Protein AF-A0A2H6AXR9-F1 (afdb_monomer)

Secondary structure (DSSP, 8-state):
---SSTT----HHHHHHHHHHHHHHHHHHHHHHHHHHS-SSHHHHHHHHHHHHHHHHHHHHHHHHHHHHHHSPPPPPS---HHHHHHHHHHHHHHHHHHHHHHHHHHHHHHHTT--EEETTEEEE--SSPP-----TTGGGSS-SSSHHHHHHHHT-PPPHHHHHHHHHHHHHHHHHIIIIIHHHHHHHHHHHHHHHHHHHHTS--SHHHHHTTPPPTTTTTT-PPPP-

Foldseek 3Di:
DDDPQQFDFDDPVLLVLVVLLVVLVVVLLVLVVVLVPDDDDPVSVVSVLVSLQSLVVLQVSLVVSVVCCVVPPHHDDPDPDVVLVVLLCVLVVLLSCLSNVLSVLVVQLCVLVQHFRDHVNRTPGHRPDDPPPPPPPVVVPDDDDDPVPVVVVVVVPDPPPVVVVVSVVSNCVSVCCNVVPSSVSNVVSVCSNVVSVVCCCPPVVACPVVSSVVHRGPVVVVVPDPPDD

Solvent-accessible surface area (backbone atoms only — not comparable to full-atom values): 13207 Å² total; per-residue (Å²): 144,81,88,78,78,88,80,56,62,58,52,72,66,62,37,48,46,49,52,52,39,52,51,37,49,54,51,29,50,50,40,48,53,56,38,66,78,46,68,98,46,75,65,34,54,52,38,50,48,50,27,48,28,38,31,51,50,30,26,54,48,43,51,52,50,58,57,42,41,78,79,54,65,80,65,83,76,88,70,87,51,67,68,59,54,50,51,52,49,50,40,56,49,48,50,55,48,47,43,43,50,41,38,51,38,48,53,50,25,36,54,59,70,25,43,55,45,43,52,84,84,44,76,78,40,85,36,78,52,74,80,79,70,76,68,59,80,75,64,78,77,74,76,80,93,84,59,60,73,67,49,50,66,60,66,67,64,61,72,67,75,67,60,58,52,53,46,49,54,50,29,51,49,31,46,47,49,36,59,70,45,40,54,59,53,49,50,53,37,48,51,53,48,53,48,48,46,50,42,36,45,72,72,69,61,48,56,70,55,40,27,63,71,66,41,77,57,78,72,66,70,68,73,71,61,79,83,80,130

Mean predicted aligned error: 11.96 Å

Structure (mmCIF, N/CA/C/O backbone):
data_AF-A0A2H6AXR9-F1
#
_entry.id   AF-A0A2H6AXR9-F1
#
loop_
_atom_site.group_PDB
_atom_site.id
_atom_site.type_symbol
_atom_site.label_atom_id
_atom_site.label_alt_id
_atom_site.label_comp_id
_atom_site.label_asym_id
_atom_site.label_entity_id
_atom_site.label_seq_id
_atom_site.pdbx_PDB_ins_code
_atom_site.Cartn_x
_atom_site.Cartn_y
_atom_site.Cartn_z
_atom_site.occupancy
_atom_site.B_iso_or_equiv
_atom_site.auth_seq_id
_atom_site.auth_comp_id
_atom_site.auth_asym_id
_atom_site.auth_atom_id
_atom_site.pdbx_PDB_model_num
ATOM 1 N N . MET A 1 1 ? 10.378 -12.290 -36.198 1.00 37.50 1 MET A N 1
ATOM 2 C CA . MET A 1 1 ? 9.266 -11.836 -35.326 1.00 37.50 1 MET A CA 1
ATOM 3 C C . MET A 1 1 ? 9.697 -11.859 -33.856 1.00 37.50 1 MET A C 1
ATOM 5 O O . MET A 1 1 ? 9.034 -12.445 -33.014 1.00 37.50 1 MET A O 1
ATOM 9 N N . SER A 1 2 ? 10.812 -11.204 -33.549 1.00 44.06 2 SER A N 1
ATOM 10 C CA . SER A 1 2 ? 11.300 -10.890 -32.200 1.00 44.06 2 SER A CA 1
ATOM 11 C C . SER A 1 2 ? 11.580 -9.383 -32.216 1.00 44.06 2 SER A C 1
ATOM 13 O O . SER A 1 2 ? 11.766 -8.853 -33.304 1.00 44.06 2 SER A O 1
ATOM 15 N N . ASP A 1 3 ? 11.598 -8.708 -31.067 1.00 39.47 3 ASP A N 1
ATOM 16 C CA . ASP A 1 3 ? 12.097 -7.319 -30.897 1.00 39.47 3 ASP A CA 1
ATOM 17 C C . ASP A 1 3 ? 11.049 -6.195 -30.738 1.00 39.47 3 ASP A C 1
ATOM 19 O O . ASP A 1 3 ? 11.327 -5.030 -30.997 1.00 39.47 3 ASP A O 1
ATOM 23 N N . ALA A 1 4 ? 9.864 -6.497 -30.193 1.00 41.38 4 ALA A N 1
ATOM 24 C CA . ALA A 1 4 ? 8.909 -5.469 -29.725 1.00 41.38 4 ALA A CA 1
ATOM 25 C C . ALA A 1 4 ? 8.749 -5.391 -28.187 1.00 41.38 4 ALA A C 1
ATOM 27 O O . ALA A 1 4 ? 7.950 -4.608 -27.675 1.00 41.38 4 ALA A O 1
ATOM 28 N N . HIS A 1 5 ? 9.488 -6.202 -27.422 1.00 41.12 5 HIS A N 1
ATOM 29 C CA . HIS A 1 5 ? 9.292 -6.334 -25.968 1.00 41.12 5 HIS A CA 1
ATOM 30 C C . HIS A 1 5 ? 10.160 -5.383 -25.122 1.00 41.12 5 HIS A C 1
ATOM 32 O O . HIS A 1 5 ? 9.848 -5.160 -23.957 1.00 41.12 5 HIS A O 1
ATOM 38 N N . GLY A 1 6 ? 11.221 -4.794 -25.687 1.00 39.09 6 GLY A N 1
ATOM 39 C CA . GLY A 1 6 ? 12.193 -3.981 -24.939 1.00 39.09 6 GLY A CA 1
ATOM 40 C C . GLY A 1 6 ? 11.798 -2.519 -24.686 1.00 39.09 6 GLY A C 1
ATOM 41 O O . GLY A 1 6 ? 12.447 -1.848 -23.889 1.00 39.09 6 GLY A O 1
ATOM 42 N N . ALA A 1 7 ? 10.746 -2.019 -25.344 1.00 50.38 7 ALA A N 1
ATOM 43 C CA . ALA A 1 7 ? 10.391 -0.593 -25.367 1.00 50.38 7 ALA A CA 1
ATOM 44 C C . ALA A 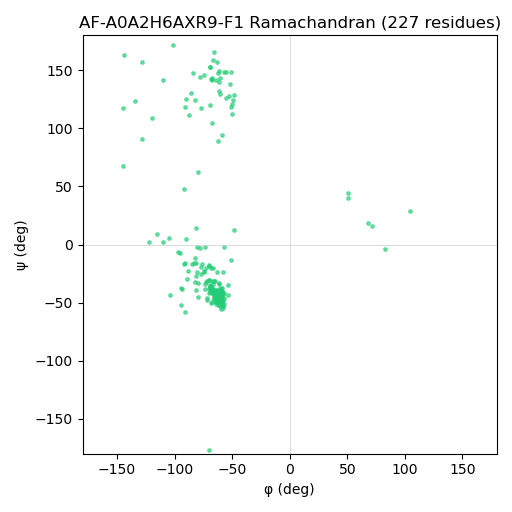1 7 ? 9.041 -0.256 -24.705 1.00 50.38 7 ALA A C 1
ATOM 46 O O . ALA A 1 7 ? 8.552 0.864 -24.846 1.00 50.38 7 ALA A O 1
ATOM 47 N N . ARG A 1 8 ? 8.401 -1.205 -24.009 1.00 63.47 8 ARG A N 1
ATOM 48 C CA . ARG A 1 8 ? 7.059 -0.990 -23.445 1.00 63.47 8 ARG A CA 1
ATOM 49 C C . ARG A 1 8 ? 7.139 -0.429 -22.022 1.00 63.47 8 ARG A C 1
ATOM 51 O O . ARG A 1 8 ? 7.821 -0.985 -21.164 1.00 63.47 8 ARG A O 1
ATOM 58 N N . GLY A 1 9 ? 6.479 0.712 -21.803 1.00 72.12 9 GLY A N 1
ATOM 59 C CA . GLY A 1 9 ? 6.160 1.217 -20.465 1.00 72.12 9 GLY A CA 1
ATOM 60 C C . GLY A 1 9 ? 5.095 0.347 -19.791 1.00 72.12 9 GLY A C 1
ATOM 61 O O . GLY A 1 9 ? 4.672 -0.658 -20.357 1.00 72.12 9 GLY A O 1
ATOM 62 N N . TYR A 1 10 ? 4.663 0.727 -18.592 1.00 84.50 10 TYR A N 1
ATOM 63 C CA . TYR A 1 10 ? 3.579 0.018 -17.910 1.00 84.50 10 TYR A CA 1
ATOM 64 C C . TYR A 1 10 ? 2.250 0.201 -18.652 1.00 84.50 10 TYR A C 1
ATOM 66 O O . TYR A 1 10 ? 1.948 1.290 -19.142 1.00 84.50 10 TYR A O 1
ATOM 74 N N . GLY A 1 11 ? 1.446 -0.855 -18.706 1.00 89.19 11 GLY A N 1
ATOM 75 C CA . GLY A 1 11 ? 0.075 -0.820 -19.183 1.00 89.19 11 GLY A CA 1
ATOM 76 C C . GLY A 1 11 ? -0.840 -0.004 -18.261 1.00 89.19 11 GLY A C 1
ATOM 77 O O . GLY A 1 11 ? -0.544 0.186 -17.075 1.00 89.19 11 GLY A O 1
ATOM 78 N N . PRO A 1 12 ? -1.989 0.471 -18.775 1.00 90.31 12 PRO A N 1
ATOM 79 C CA . PRO A 1 12 ? -2.895 1.347 -18.031 1.00 90.31 12 PRO A CA 1
ATOM 80 C C . PRO A 1 12 ? -3.457 0.688 -16.764 1.00 90.31 12 PRO A C 1
ATOM 82 O O . PRO A 1 12 ? -3.632 1.365 -15.756 1.00 90.31 12 PRO A O 1
ATOM 85 N N . VAL A 1 13 ? -3.682 -0.632 -16.781 1.00 92.81 13 VAL A N 1
ATOM 86 C CA . VAL A 1 13 ? -4.160 -1.389 -15.610 1.00 92.81 13 VAL A CA 1
ATOM 87 C C . VAL A 1 13 ? -3.112 -1.394 -14.497 1.00 92.81 13 VAL A C 1
ATOM 89 O O . VAL A 1 13 ? -3.436 -1.099 -13.349 1.00 92.81 13 VAL A O 1
ATOM 92 N N . ALA A 1 14 ? -1.846 -1.665 -14.826 1.00 92.88 14 ALA A N 1
ATOM 93 C CA . ALA A 1 14 ? -0.757 -1.658 -13.853 1.00 92.88 14 ALA A CA 1
ATOM 94 C C . ALA A 1 14 ? -0.556 -0.266 -13.227 1.00 92.88 14 ALA A C 1
ATOM 96 O O . ALA A 1 14 ? -0.345 -0.153 -12.016 1.00 92.88 14 ALA A O 1
ATOM 97 N N . ILE A 1 15 ? -0.671 0.788 -14.042 1.00 93.56 15 ILE A N 1
ATOM 98 C CA . ILE A 1 15 ? -0.613 2.186 -13.598 1.00 93.56 15 ILE A CA 1
ATOM 99 C C . ILE A 1 15 ? -1.781 2.504 -12.660 1.00 93.56 15 ILE A C 1
ATOM 101 O O . ILE A 1 15 ? -1.557 3.019 -11.566 1.00 93.56 15 ILE A O 1
ATOM 105 N N . ALA A 1 16 ? -3.012 2.162 -13.052 1.00 95.88 16 ALA A N 1
ATOM 106 C CA . ALA A 1 16 ? -4.199 2.392 -12.235 1.00 95.88 16 ALA A CA 1
ATOM 107 C C . ALA A 1 16 ? -4.090 1.677 -10.881 1.00 95.88 16 ALA A C 1
ATOM 109 O O . ALA A 1 16 ? -4.222 2.319 -9.844 1.00 95.88 16 ALA A O 1
ATOM 110 N N . LEU A 1 17 ? -3.740 0.385 -10.876 1.00 96.00 17 LEU A N 1
ATOM 111 C CA . LEU A 1 17 ? -3.530 -0.383 -9.645 1.00 96.00 17 LEU A CA 1
ATOM 112 C C . LEU A 1 17 ? -2.461 0.248 -8.744 1.00 96.00 17 LEU A C 1
ATOM 114 O O . LEU A 1 17 ? -2.644 0.309 -7.530 1.00 96.00 17 LEU A O 1
ATOM 118 N N . HIS A 1 18 ? -1.349 0.730 -9.311 1.00 96.06 18 HIS A N 1
ATOM 119 C CA . HIS A 1 18 ? -0.309 1.407 -8.537 1.00 96.06 18 HIS A CA 1
ATOM 120 C C . HIS A 1 18 ? -0.829 2.682 -7.865 1.00 96.06 18 HIS A C 1
ATOM 122 O O . HIS A 1 18 ? -0.677 2.819 -6.651 1.00 96.06 18 HIS A O 1
ATOM 128 N N . TRP A 1 19 ? -1.459 3.584 -8.622 1.00 97.38 19 TRP A N 1
ATOM 129 C CA . TRP A 1 19 ? -1.945 4.856 -8.083 1.00 97.38 19 TRP A CA 1
ATOM 130 C C . TRP A 1 19 ? -3.117 4.680 -7.118 1.00 97.38 19 TRP A C 1
ATOM 132 O O . TRP A 1 19 ? -3.166 5.380 -6.110 1.00 97.38 19 TRP A O 1
ATOM 142 N N . SER A 1 20 ? -4.015 3.720 -7.361 1.00 98.31 20 SER A N 1
ATOM 143 C CA . SER A 1 20 ? -5.091 3.384 -6.424 1.00 98.31 20 SER A CA 1
ATOM 144 C C . SER A 1 20 ? -4.535 2.887 -5.092 1.00 98.31 20 SER A C 1
ATOM 146 O O . SER A 1 20 ? -4.915 3.403 -4.044 1.00 98.31 20 SER A O 1
ATOM 148 N N . VAL A 1 21 ? -3.594 1.935 -5.115 1.00 98.12 21 VAL A N 1
ATOM 149 C CA . VAL A 1 21 ? -2.954 1.434 -3.888 1.00 98.12 21 VAL A CA 1
ATOM 150 C C . VAL A 1 21 ? -2.176 2.548 -3.187 1.00 98.12 21 VAL A C 1
ATOM 152 O O . VAL A 1 21 ? -2.292 2.690 -1.975 1.00 98.12 21 VAL A O 1
ATOM 155 N N . ALA A 1 22 ? -1.431 3.375 -3.925 1.00 97.69 22 ALA A N 1
ATOM 156 C CA . ALA A 1 22 ? -0.692 4.496 -3.349 1.00 97.69 22 ALA A CA 1
ATOM 157 C C . ALA A 1 22 ? -1.624 5.500 -2.648 1.00 97.69 22 ALA A C 1
ATOM 159 O O . ALA A 1 22 ? -1.375 5.864 -1.501 1.00 97.69 22 ALA A O 1
ATOM 160 N N . ALA A 1 23 ? -2.723 5.900 -3.295 1.00 98.31 23 ALA A N 1
ATOM 161 C CA . ALA A 1 23 ? -3.704 6.813 -2.713 1.00 98.31 23 ALA A CA 1
ATOM 162 C C . ALA A 1 23 ? -4.366 6.224 -1.458 1.00 98.31 23 ALA A C 1
ATOM 164 O O . ALA A 1 23 ? -4.481 6.910 -0.444 1.00 98.31 23 ALA A O 1
ATOM 165 N N . LEU A 1 24 ? -4.744 4.942 -1.500 1.00 98.25 24 LEU A N 1
ATOM 166 C CA . LEU A 1 24 ? -5.335 4.251 -0.354 1.00 98.25 24 LEU A CA 1
ATOM 167 C C . LEU A 1 24 ? -4.355 4.118 0.813 1.00 98.25 24 LEU A C 1
ATOM 169 O O . LEU A 1 24 ? -4.758 4.321 1.952 1.00 98.25 24 LEU A O 1
ATOM 173 N N . ILE A 1 25 ? -3.077 3.829 0.553 1.00 97.38 25 ILE A N 1
ATOM 174 C CA . ILE A 1 25 ? -2.042 3.779 1.595 1.00 97.38 25 ILE A CA 1
ATOM 175 C C . ILE A 1 25 ? -1.912 5.141 2.283 1.00 97.38 25 ILE A C 1
ATOM 177 O O . ILE A 1 25 ? -1.897 5.197 3.511 1.00 97.38 25 ILE A O 1
ATOM 181 N N . LEU A 1 26 ? -1.849 6.235 1.516 1.00 97.56 26 LEU A N 1
ATOM 182 C CA . LEU A 1 26 ? -1.735 7.584 2.077 1.00 97.56 26 LEU A CA 1
ATOM 183 C C . LEU A 1 26 ? -2.978 7.974 2.886 1.00 97.56 26 LEU A C 1
ATOM 185 O O . LEU A 1 26 ? -2.843 8.483 3.997 1.00 97.56 26 LEU A O 1
ATOM 189 N N . ALA A 1 27 ? -4.176 7.690 2.368 1.00 97.38 27 ALA A N 1
ATOM 190 C CA . ALA A 1 27 ? -5.426 7.930 3.085 1.00 97.38 27 ALA A CA 1
ATOM 191 C C . ALA A 1 27 ? -5.497 7.106 4.379 1.00 97.38 27 ALA A C 1
ATOM 193 O O . ALA A 1 27 ? -5.807 7.645 5.439 1.00 97.38 27 ALA A O 1
ATOM 194 N N . ASN A 1 28 ? -5.151 5.817 4.316 1.00 96.75 28 ASN A N 1
ATOM 195 C CA . ASN A 1 28 ? -5.193 4.932 5.473 1.00 96.75 28 ASN A CA 1
ATOM 196 C C . ASN A 1 28 ? -4.188 5.346 6.556 1.00 96.75 28 ASN A C 1
ATOM 198 O O . ASN A 1 28 ? -4.521 5.339 7.741 1.00 96.75 28 ASN A O 1
ATOM 202 N N . LEU A 1 29 ? -2.978 5.748 6.148 1.00 94.44 29 LEU A N 1
ATOM 203 C CA . LEU A 1 29 ? -1.952 6.270 7.048 1.00 94.44 29 LEU A CA 1
ATOM 204 C C . LEU A 1 29 ? -2.416 7.563 7.729 1.00 94.44 29 LEU A C 1
ATOM 206 O O . LEU A 1 29 ? -2.237 7.699 8.934 1.00 94.44 29 LEU A O 1
ATOM 210 N N . ALA A 1 30 ? -3.046 8.480 6.988 1.00 94.88 30 ALA A N 1
ATOM 211 C CA . ALA A 1 30 ? -3.583 9.719 7.547 1.00 94.88 30 ALA A CA 1
ATOM 212 C C . ALA A 1 30 ? -4.691 9.449 8.575 1.00 94.88 30 ALA A C 1
ATOM 214 O O . ALA A 1 30 ? -4.625 9.961 9.689 1.00 94.88 30 ALA A O 1
ATOM 215 N N . VAL A 1 31 ? -5.671 8.603 8.237 1.00 94.44 31 VAL A N 1
ATOM 216 C CA . VAL A 1 31 ? -6.762 8.231 9.156 1.00 94.44 31 VAL A CA 1
ATOM 217 C C . VAL A 1 31 ? -6.217 7.537 10.407 1.00 94.44 31 VAL A C 1
ATOM 219 O O . VAL A 1 31 ? -6.630 7.876 11.513 1.00 94.44 31 VAL A O 1
ATOM 222 N N . GLY A 1 32 ? -5.266 6.611 10.247 1.00 90.69 32 GLY A N 1
ATOM 223 C CA . GLY A 1 32 ? -4.636 5.916 11.373 1.00 90.69 32 GLY A CA 1
ATOM 224 C C . GLY A 1 32 ? -3.879 6.871 12.294 1.00 90.69 32 GLY A C 1
ATOM 225 O O . GLY A 1 32 ? -4.013 6.786 13.509 1.00 90.69 32 GLY A O 1
ATOM 226 N N . TRP A 1 33 ? -3.150 7.832 11.720 1.00 91.69 33 TRP A N 1
ATOM 227 C CA . TRP A 1 33 ? -2.427 8.846 12.488 1.00 91.69 33 TRP A CA 1
ATOM 228 C C . TRP A 1 33 ? -3.372 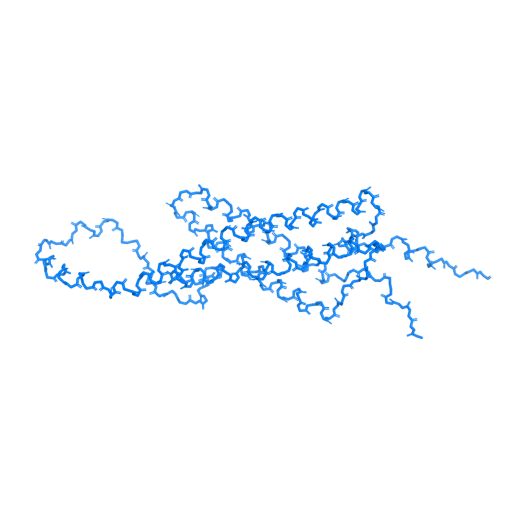9.768 13.261 1.00 91.69 33 TRP A C 1
ATOM 230 O O . TRP A 1 33 ? -3.160 10.010 14.444 1.00 91.69 33 TRP A O 1
ATOM 240 N N . ILE A 1 34 ? -4.425 10.267 12.608 1.00 92.62 34 ILE A N 1
ATOM 241 C CA . ILE A 1 34 ? -5.419 11.133 13.254 1.00 92.62 34 ILE A CA 1
ATOM 242 C C . ILE A 1 34 ? -6.093 10.382 14.409 1.00 92.62 34 ILE A C 1
ATOM 244 O O . ILE A 1 34 ? -6.214 10.923 15.502 1.00 92.62 34 ILE A O 1
ATOM 248 N N . GLY A 1 35 ? -6.488 9.124 14.193 1.00 89.69 35 GLY A N 1
ATOM 249 C CA . GLY A 1 35 ? -7.128 8.310 15.227 1.00 89.69 35 GLY A CA 1
ATOM 250 C C . GLY A 1 35 ? -6.223 7.997 16.424 1.00 89.69 35 GLY A C 1
ATOM 251 O O . GLY A 1 35 ? -6.722 7.869 17.544 1.00 89.69 35 GLY A O 1
ATOM 252 N N . GLU A 1 36 ? -4.910 7.878 16.216 1.00 86.38 36 GLU A N 1
ATOM 253 C CA . GLU A 1 36 ? -3.927 7.630 17.280 1.00 86.38 36 GLU A CA 1
ATOM 254 C C . GLU A 1 36 ? -3.885 8.784 18.294 1.00 86.38 36 GLU A C 1
ATOM 256 O O . GLU A 1 36 ? -3.976 8.527 19.493 1.00 86.38 36 GLU A O 1
ATOM 261 N N . GLU A 1 37 ? -3.870 10.031 17.811 1.00 88.19 37 GLU A N 1
ATOM 262 C CA . GLU A 1 37 ? -3.804 11.256 18.631 1.00 88.19 37 GLU A CA 1
ATOM 263 C C . GLU A 1 37 ? -5.119 11.568 19.368 1.00 88.19 37 GLU A C 1
ATOM 265 O O . GLU A 1 37 ? -5.143 12.305 20.349 1.00 88.19 37 GLU A O 1
ATOM 270 N N . MET A 1 38 ? -6.244 11.014 18.908 1.00 86.38 38 MET A N 1
ATOM 271 C CA . MET A 1 38 ? -7.547 11.286 19.511 1.00 86.38 38 MET A CA 1
ATOM 272 C C . MET A 1 38 ? -7.738 10.576 20.854 1.00 86.38 38 MET A C 1
ATOM 274 O O . MET A 1 38 ? -7.359 9.416 21.048 1.00 86.38 38 MET A O 1
ATOM 278 N N . GLU A 1 39 ? -8.449 11.231 21.764 1.00 88.94 39 GLU A N 1
ATOM 279 C CA . GLU A 1 39 ? -8.973 10.592 22.969 1.00 88.94 39 GLU A CA 1
ATOM 280 C C . GLU A 1 39 ? -10.038 9.534 22.619 1.00 88.94 39 GLU A C 1
ATOM 282 O O . GLU A 1 39 ? -10.533 9.444 21.492 1.00 88.94 39 GLU A O 1
ATOM 287 N N . ARG A 1 40 ? -10.390 8.675 23.582 1.00 86.00 40 ARG A N 1
ATOM 288 C CA . ARG A 1 40 ? -11.429 7.655 23.374 1.00 86.00 40 ARG A CA 1
ATOM 289 C C . ARG A 1 40 ? -12.797 8.328 23.206 1.00 86.00 40 ARG A C 1
ATOM 291 O O . ARG A 1 40 ? -13.399 8.740 24.189 1.00 86.00 40 ARG A O 1
ATOM 298 N N . SER A 1 41 ? -13.295 8.387 21.970 1.00 84.38 41 SER A N 1
ATOM 299 C CA . SER A 1 41 ? -14.584 8.995 21.620 1.00 84.38 41 SER A CA 1
ATOM 300 C C . SER A 1 41 ? -15.305 8.233 20.487 1.00 84.38 41 SER A C 1
ATOM 302 O O . SER A 1 41 ? -14.661 7.457 19.769 1.00 84.38 41 SER A O 1
ATOM 304 N N . PRO A 1 42 ? -16.624 8.437 20.283 1.00 87.50 42 PRO A N 1
ATOM 305 C CA . PRO A 1 42 ? -17.372 7.874 19.146 1.00 87.50 42 PRO A CA 1
ATOM 306 C C . PRO A 1 42 ? -16.759 8.201 17.774 1.00 87.50 42 PRO A C 1
ATOM 308 O O . PRO A 1 42 ? -16.762 7.372 16.858 1.00 87.50 42 PRO A O 1
ATOM 311 N N . GLU A 1 43 ? -16.182 9.392 17.633 1.00 86.38 43 GLU A N 1
ATOM 312 C CA . GLU A 1 43 ? -15.514 9.849 16.415 1.00 86.38 43 GLU A CA 1
ATOM 313 C C . GLU A 1 43 ? -14.233 9.048 16.157 1.00 86.38 43 GLU A C 1
ATOM 315 O O . GLU A 1 43 ? -14.003 8.619 15.024 1.00 86.38 43 GLU A O 1
ATOM 320 N N . LYS A 1 44 ? -13.439 8.762 17.205 1.00 88.31 44 LYS A N 1
ATOM 321 C CA . LYS A 1 44 ? -12.267 7.877 17.104 1.00 88.31 44 LYS A CA 1
ATOM 322 C C . LYS A 1 44 ? -12.675 6.490 16.609 1.00 88.31 44 LYS A C 1
ATOM 324 O O . LYS A 1 44 ? -12.072 5.988 15.664 1.00 88.31 44 LYS A O 1
ATOM 329 N N . PHE A 1 45 ? -13.724 5.885 17.173 1.00 85.81 45 PHE A N 1
ATOM 330 C CA . PHE A 1 45 ? -14.215 4.578 16.707 1.00 85.81 45 PHE A CA 1
ATOM 331 C C . PHE A 1 45 ? -14.639 4.606 15.234 1.00 85.81 45 PHE A C 1
ATOM 333 O O . PHE A 1 45 ? -14.273 3.715 14.467 1.00 85.81 45 PHE A O 1
ATOM 340 N N . THR A 1 46 ? -15.335 5.665 14.816 1.00 87.81 46 THR A N 1
ATOM 341 C CA . THR A 1 46 ? -15.741 5.852 13.416 1.00 87.81 46 THR A CA 1
ATOM 342 C C . THR A 1 46 ? -14.528 5.940 12.488 1.00 87.81 46 THR A C 1
ATOM 344 O O . THR A 1 46 ? -14.493 5.271 11.456 1.00 87.81 46 THR A O 1
ATOM 347 N N . LEU A 1 47 ? -13.498 6.709 12.856 1.00 89.69 47 LEU A N 1
ATOM 348 C CA . LEU A 1 47 ? -12.254 6.787 12.085 1.00 89.69 47 LEU A CA 1
ATOM 349 C C . LEU A 1 47 ? -11.541 5.436 11.997 1.00 89.69 47 LEU A C 1
ATOM 351 O O . LEU A 1 47 ? -11.078 5.072 10.919 1.00 89.69 47 LEU A O 1
ATOM 355 N N . PHE A 1 48 ? -11.499 4.653 13.077 1.00 88.12 48 PHE A N 1
ATOM 356 C CA . PHE A 1 48 ? -10.918 3.309 13.035 1.00 88.12 48 PHE A CA 1
ATOM 357 C C . PHE A 1 48 ? -11.730 2.330 12.172 1.00 88.12 48 PHE A C 1
ATOM 359 O O . PHE A 1 48 ? -11.135 1.484 11.506 1.00 88.12 48 PHE A O 1
ATOM 366 N N . HIS A 1 49 ? -13.058 2.470 12.082 1.00 89.81 49 HIS A N 1
ATOM 367 C CA . HIS A 1 49 ? -13.863 1.704 11.117 1.00 89.81 49 HIS A CA 1
ATOM 368 C C . HIS A 1 49 ? -13.491 2.046 9.664 1.00 89.81 49 HIS A C 1
ATOM 370 O O . HIS A 1 49 ? -13.382 1.152 8.814 1.00 89.81 49 HIS A O 1
ATOM 376 N N . TRP A 1 50 ? -13.244 3.329 9.377 1.00 92.06 50 TRP A N 1
ATOM 377 C CA . TRP A 1 50 ? -12.720 3.760 8.079 1.00 92.06 50 TRP A CA 1
ATOM 378 C C . TRP A 1 50 ? -11.307 3.228 7.831 1.00 92.06 50 TRP A C 1
ATOM 380 O O . TRP A 1 50 ? -11.056 2.689 6.756 1.00 92.06 50 TRP A O 1
ATOM 390 N N . HIS A 1 51 ? -10.411 3.299 8.820 1.00 94.12 51 HIS A N 1
ATOM 391 C CA . HIS A 1 51 ? -9.055 2.746 8.737 1.00 94.12 51 HIS A CA 1
ATOM 392 C C . HIS A 1 51 ? -9.071 1.243 8.412 1.00 94.12 51 HIS A C 1
ATOM 394 O O . HIS A 1 51 ? -8.378 0.784 7.508 1.00 94.12 51 HIS A O 1
ATOM 400 N N . MET A 1 52 ? -9.925 0.466 9.084 1.00 92.00 52 MET A N 1
ATOM 401 C CA . MET A 1 52 ? -10.075 -0.966 8.812 1.00 92.00 52 MET A CA 1
ATOM 402 C C . MET A 1 52 ? -10.541 -1.227 7.372 1.00 92.00 52 MET A C 1
ATOM 404 O O . MET A 1 52 ? -9.950 -2.031 6.650 1.00 92.00 52 MET A O 1
ATOM 408 N N . SER A 1 53 ? -11.567 -0.501 6.918 1.00 94.19 53 SER A N 1
ATOM 409 C CA . SER A 1 53 ? -12.134 -0.671 5.572 1.00 94.19 53 SER A CA 1
ATOM 410 C C . SER A 1 53 ? -11.137 -0.288 4.471 1.00 94.19 53 SER A C 1
ATOM 412 O O . SER A 1 53 ? -10.991 -1.004 3.477 1.00 94.19 53 SER A O 1
ATOM 414 N N . LEU A 1 54 ? -10.405 0.815 4.656 1.00 96.88 54 LEU A N 1
ATOM 415 C CA . LEU A 1 54 ? -9.345 1.243 3.743 1.00 96.88 54 LEU A CA 1
ATOM 416 C C . LEU A 1 54 ? -8.173 0.252 3.744 1.00 96.88 54 LEU A C 1
ATOM 418 O O . LEU A 1 54 ? -7.669 -0.086 2.673 1.00 96.88 54 LEU A O 1
ATOM 422 N N . GLY A 1 55 ? -7.775 -0.270 4.907 1.00 96.06 55 GLY A N 1
ATOM 423 C CA . GLY A 1 55 ? -6.754 -1.312 5.029 1.00 96.06 55 GLY A CA 1
ATOM 424 C C . GLY A 1 55 ? -7.114 -2.596 4.272 1.00 96.06 55 GLY A C 1
ATOM 425 O O . GLY A 1 55 ? -6.271 -3.151 3.565 1.00 96.06 55 GLY A O 1
ATOM 426 N N . LEU A 1 56 ? -8.378 -3.025 4.329 1.00 96.25 56 LEU A N 1
ATOM 427 C CA . LEU A 1 56 ? -8.881 -4.169 3.558 1.00 96.25 56 LEU A CA 1
ATOM 428 C C . LEU A 1 56 ? -8.845 -3.917 2.043 1.00 96.25 56 LEU A C 1
ATOM 430 O O . LEU A 1 56 ? -8.471 -4.810 1.280 1.00 96.25 56 LEU A O 1
ATOM 434 N N . LEU A 1 57 ? -9.165 -2.699 1.592 1.00 97.75 57 LEU A N 1
ATOM 435 C CA . LEU A 1 57 ? -9.006 -2.321 0.183 1.00 97.75 57 LEU A CA 1
ATOM 436 C C . LEU A 1 57 ? -7.539 -2.327 -0.255 1.00 97.75 57 LEU A C 1
ATOM 438 O O . LEU A 1 57 ? -7.234 -2.820 -1.343 1.00 97.75 57 LEU A O 1
ATOM 442 N N . VAL A 1 58 ? -6.629 -1.812 0.582 1.00 98.31 58 VAL A N 1
ATOM 443 C CA . VAL A 1 58 ? -5.182 -1.878 0.324 1.00 98.31 58 VAL A CA 1
ATOM 444 C C . VAL A 1 58 ? -4.748 -3.330 0.167 1.00 98.31 58 VAL A C 1
ATOM 446 O O . VAL A 1 58 ? -4.072 -3.636 -0.813 1.00 98.31 58 VAL A O 1
ATOM 449 N N . LEU A 1 59 ? -5.164 -4.222 1.070 1.00 97.62 59 LEU A N 1
ATOM 450 C CA . LEU A 1 59 ? -4.846 -5.649 1.006 1.00 97.62 59 LEU A CA 1
ATOM 451 C C . LEU A 1 59 ? -5.329 -6.274 -0.306 1.00 97.62 59 LEU A C 1
ATOM 453 O O . LEU A 1 59 ? -4.537 -6.871 -1.038 1.00 97.62 59 LEU A O 1
ATOM 457 N N . LEU A 1 60 ? -6.612 -6.089 -0.630 1.00 97.81 60 LEU A N 1
ATOM 458 C CA . LEU A 1 60 ? -7.230 -6.658 -1.824 1.00 97.81 60 LEU A CA 1
ATOM 459 C C . LEU A 1 60 ? -6.548 -6.163 -3.104 1.00 97.81 60 LEU A C 1
ATOM 461 O O . LEU A 1 60 ? -6.115 -6.967 -3.932 1.00 97.81 60 LEU A O 1
ATOM 465 N N . LEU A 1 61 ? -6.408 -4.846 -3.272 1.00 98.25 61 LEU A N 1
ATOM 466 C CA . LEU A 1 61 ? -5.808 -4.278 -4.479 1.00 98.25 61 LEU A CA 1
ATOM 467 C C . LEU A 1 61 ? -4.304 -4.546 -4.566 1.00 98.25 61 LEU A C 1
ATOM 469 O O . LEU A 1 61 ? -3.787 -4.711 -5.670 1.00 98.25 61 LEU A O 1
ATOM 473 N N . SER A 1 62 ? -3.596 -4.653 -3.440 1.00 97.75 62 SER A N 1
ATOM 474 C CA . SER A 1 62 ? -2.182 -5.049 -3.433 1.00 97.75 62 SER A CA 1
ATOM 475 C C . SER A 1 62 ? -2.006 -6.514 -3.825 1.00 97.75 62 SER A C 1
ATOM 477 O O . SER A 1 62 ? -1.071 -6.830 -4.562 1.00 97.75 62 SER A O 1
ATOM 479 N N . ALA A 1 63 ? -2.925 -7.398 -3.421 1.00 97.94 63 ALA A N 1
ATOM 480 C CA . ALA A 1 63 ? -2.938 -8.793 -3.852 1.00 97.94 63 ALA A CA 1
ATOM 481 C C . ALA A 1 63 ? -3.224 -8.908 -5.356 1.00 97.94 63 ALA A C 1
ATOM 483 O O . ALA A 1 63 ? -2.485 -9.587 -6.066 1.00 97.94 63 ALA A O 1
ATOM 484 N N . VAL A 1 64 ? -4.218 -8.170 -5.868 1.00 98.00 64 VAL A N 1
ATOM 485 C CA . VAL A 1 64 ? -4.486 -8.075 -7.316 1.00 98.00 64 VAL A CA 1
ATOM 486 C C . VAL A 1 64 ? -3.277 -7.507 -8.058 1.00 98.00 64 VAL A C 1
ATOM 488 O O . VAL A 1 64 ? -2.898 -8.018 -9.106 1.00 98.00 64 VAL A O 1
ATOM 491 N N . ARG A 1 65 ? -2.616 -6.483 -7.514 1.00 95.81 65 ARG A N 1
ATOM 492 C CA . ARG A 1 65 ? -1.408 -5.897 -8.105 1.00 95.81 65 ARG A CA 1
ATOM 493 C C . ARG A 1 65 ? -0.241 -6.880 -8.129 1.00 95.81 65 ARG A C 1
ATOM 495 O O . ARG A 1 65 ? 0.482 -6.909 -9.120 1.00 95.81 65 ARG A O 1
ATOM 502 N N . LEU A 1 66 ? -0.046 -7.679 -7.077 1.00 96.31 66 LEU A N 1
ATOM 503 C CA . LEU A 1 66 ? 0.933 -8.768 -7.064 1.00 96.31 66 LEU A CA 1
ATOM 504 C C . LEU A 1 66 ? 0.574 -9.815 -8.128 1.00 96.31 66 LEU A C 1
ATOM 506 O O . LEU A 1 66 ? 1.436 -10.149 -8.938 1.00 96.31 66 LEU A O 1
ATOM 510 N N . ALA A 1 67 ? -0.699 -10.227 -8.186 1.00 96.50 67 ALA A N 1
ATOM 511 C CA . ALA A 1 67 ? -1.250 -11.127 -9.202 1.00 96.50 67 ALA A CA 1
ATOM 512 C C . ALA A 1 67 ? -0.981 -10.640 -10.633 1.00 96.50 67 ALA A C 1
ATOM 514 O O . ALA A 1 67 ? -0.534 -11.390 -11.503 1.00 96.50 67 ALA A O 1
ATOM 515 N N . TRP A 1 68 ? -1.173 -9.344 -10.863 1.00 95.88 68 TRP A N 1
ATOM 516 C CA . TRP A 1 68 ? -1.002 -8.734 -12.173 1.00 95.88 68 TRP A CA 1
ATOM 517 C C . TRP A 1 68 ? 0.435 -8.812 -12.694 1.00 95.88 68 TRP A C 1
ATOM 519 O O . TRP A 1 68 ? 0.645 -8.813 -13.902 1.00 95.88 68 TRP A O 1
ATOM 529 N N . ARG A 1 69 ? 1.441 -8.952 -11.820 1.00 92.50 69 ARG A N 1
ATOM 530 C CA . ARG A 1 69 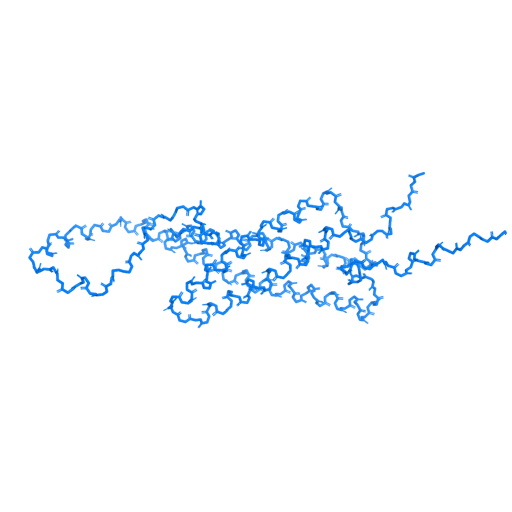? 2.851 -9.056 -12.242 1.00 92.50 69 ARG A CA 1
ATOM 531 C C . ARG A 1 69 ? 3.160 -10.333 -13.022 1.00 92.50 69 ARG A C 1
ATOM 533 O O . ARG A 1 69 ? 4.173 -10.364 -13.717 1.00 92.50 69 ARG A O 1
ATOM 540 N N . TRP A 1 70 ? 2.328 -11.370 -12.905 1.00 94.25 70 TRP A N 1
ATOM 541 C CA . TRP A 1 70 ? 2.448 -12.582 -13.723 1.00 94.25 70 TRP A CA 1
ATOM 542 C C . TRP A 1 70 ? 1.826 -12.416 -15.112 1.00 94.25 70 TRP A C 1
ATOM 544 O O . TRP A 1 70 ? 2.279 -13.057 -16.056 1.00 94.25 70 TRP A O 1
ATOM 554 N N . VAL A 1 71 ? 0.830 -11.538 -15.249 1.00 92.94 71 VAL A N 1
ATOM 555 C CA . VAL A 1 71 ? 0.213 -11.189 -16.539 1.00 92.94 71 VAL A CA 1
ATOM 556 C C . VAL A 1 71 ? 1.087 -10.189 -17.289 1.00 92.94 71 VAL A C 1
ATOM 558 O O . VAL A 1 71 ? 1.353 -10.343 -18.478 1.00 92.94 71 VAL A O 1
ATOM 561 N N . GLU A 1 72 ? 1.564 -9.173 -16.574 1.00 88.06 72 GLU A N 1
ATOM 562 C CA . GLU A 1 72 ? 2.370 -8.090 -17.114 1.00 88.06 72 GLU A CA 1
ATOM 563 C C . GLU A 1 72 ? 3.649 -7.917 -16.278 1.00 88.06 72 GLU A C 1
ATOM 565 O O . GLU A 1 72 ? 3.664 -7.188 -15.276 1.00 88.06 72 GLU A O 1
ATOM 570 N N . PRO A 1 73 ? 4.742 -8.608 -16.659 1.00 86.62 73 PRO A N 1
ATOM 571 C CA . PRO A 1 73 ? 6.015 -8.498 -15.965 1.00 86.62 73 PRO A CA 1
ATOM 572 C C . PRO A 1 73 ? 6.553 -7.062 -15.990 1.00 86.62 73 PRO A C 1
ATOM 574 O O . PRO A 1 73 ? 6.424 -6.372 -17.005 1.00 86.62 73 PRO A O 1
ATOM 577 N N . PRO A 1 74 ? 7.199 -6.599 -14.903 1.00 84.25 74 PRO A N 1
ATOM 578 C CA . PRO A 1 74 ? 7.734 -5.247 -14.850 1.00 84.25 74 PRO A CA 1
ATOM 579 C C . PRO A 1 74 ? 8.805 -5.035 -15.935 1.00 84.25 74 PRO A C 1
ATOM 581 O O . PRO A 1 74 ? 9.637 -5.923 -16.157 1.00 84.25 74 PRO A O 1
ATOM 584 N N . PRO A 1 75 ? 8.827 -3.858 -16.585 1.00 84.12 75 PRO A N 1
ATOM 585 C CA . PRO A 1 75 ? 9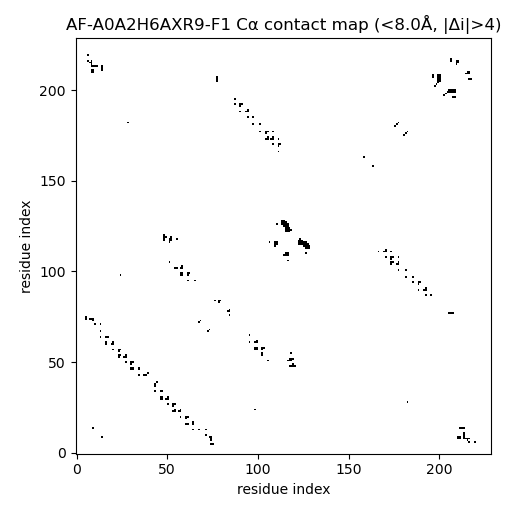.821 -3.530 -17.592 1.00 84.12 75 PRO A CA 1
ATOM 586 C C . PRO A 1 75 ? 11.233 -3.502 -16.984 1.00 84.12 75 PRO A C 1
ATOM 588 O O . PRO A 1 75 ? 11.397 -3.292 -15.776 1.00 84.12 75 PRO A O 1
ATOM 591 N N . PRO A 1 76 ? 12.277 -3.675 -17.812 1.00 85.06 76 PRO A N 1
ATOM 592 C CA . PRO A 1 76 ? 13.651 -3.654 -17.338 1.00 85.06 76 PRO A CA 1
ATOM 593 C C . PRO A 1 76 ? 14.023 -2.295 -16.713 1.00 85.06 76 PRO A C 1
ATOM 595 O O . PRO A 1 76 ? 13.502 -1.247 -17.133 1.00 85.06 76 PRO A O 1
ATOM 598 N N . PRO A 1 77 ? 14.932 -2.301 -15.718 1.00 86.25 77 PRO A N 1
ATOM 599 C CA . PRO A 1 77 ? 15.404 -1.083 -15.070 1.00 86.25 77 PRO A CA 1
ATOM 600 C C . PRO A 1 77 ? 16.122 -0.168 -16.068 1.00 86.25 77 PRO A C 1
ATOM 602 O O . PRO A 1 77 ? 16.759 -0.634 -17.012 1.00 86.25 77 PRO A O 1
ATOM 605 N N . LEU A 1 78 ? 16.011 1.144 -15.848 1.00 85.75 78 LEU A N 1
ATOM 606 C CA . LEU A 1 78 ? 16.652 2.166 -16.684 1.00 85.75 78 LEU A CA 1
ATOM 607 C C . LEU A 1 78 ? 18.116 2.412 -16.310 1.00 85.75 78 LEU A C 1
ATOM 609 O O . LEU A 1 78 ? 18.939 2.691 -17.181 1.00 85.75 78 LEU A O 1
ATOM 613 N N . THR A 1 79 ? 18.446 2.269 -15.028 1.00 86.06 79 THR A N 1
ATOM 614 C CA . THR A 1 79 ? 19.823 2.358 -14.544 1.00 86.06 79 THR A CA 1
ATOM 615 C C . THR A 1 79 ? 20.603 1.077 -14.831 1.00 86.06 79 THR A C 1
ATOM 617 O O . THR A 1 79 ? 20.073 -0.035 -14.765 1.00 86.06 79 THR A O 1
ATOM 620 N N . ARG A 1 80 ? 21.892 1.240 -15.137 1.00 84.56 80 ARG A N 1
ATOM 621 C CA . ARG A 1 80 ? 22.848 0.136 -15.313 1.00 84.56 80 ARG A CA 1
ATOM 622 C C . ARG A 1 80 ? 23.635 -0.166 -14.037 1.00 84.56 80 ARG A C 1
ATOM 624 O O . ARG A 1 80 ? 24.372 -1.147 -14.014 1.00 84.56 80 ARG A O 1
ATOM 631 N N . MET A 1 81 ? 23.493 0.657 -12.994 1.00 90.75 81 MET A N 1
ATOM 632 C CA . MET A 1 81 ? 24.230 0.512 -11.738 1.00 90.75 81 MET A CA 1
ATOM 633 C C . MET A 1 81 ? 23.619 -0.617 -10.890 1.00 90.75 81 MET A C 1
ATOM 635 O O . MET A 1 81 ? 22.471 -0.491 -10.457 1.00 90.75 81 MET A O 1
ATOM 639 N N . PRO A 1 82 ? 24.354 -1.710 -10.594 1.00 91.00 82 PRO A N 1
ATOM 640 C CA . PRO A 1 82 ? 23.785 -2.867 -9.898 1.00 91.00 82 PRO A CA 1
ATOM 641 C C . PRO A 1 82 ? 23.204 -2.543 -8.518 1.00 91.00 82 PRO A C 1
ATOM 643 O O . PRO A 1 82 ? 22.165 -3.087 -8.149 1.00 91.00 82 PRO A O 1
ATOM 646 N N . PHE A 1 83 ? 23.840 -1.639 -7.763 1.00 93.38 83 PHE A N 1
ATOM 647 C CA . PHE A 1 83 ? 23.363 -1.274 -6.428 1.00 93.38 83 PHE A CA 1
ATOM 648 C C . PHE A 1 83 ? 22.024 -0.522 -6.478 1.00 93.38 83 PHE A C 1
ATOM 650 O O . PHE A 1 83 ? 21.159 -0.789 -5.649 1.00 93.38 83 PHE A O 1
ATOM 657 N N . GLU A 1 84 ? 21.815 0.360 -7.463 1.00 92.88 84 GLU A N 1
ATOM 658 C CA . GLU A 1 84 ? 20.551 1.090 -7.635 1.00 92.88 84 GLU A CA 1
ATOM 659 C C . GLU A 1 84 ? 19.420 0.133 -8.004 1.00 92.88 84 GLU A C 1
ATOM 661 O O . GLU A 1 84 ? 18.321 0.226 -7.461 1.00 92.88 84 GLU A O 1
ATOM 666 N N . VAL A 1 85 ? 19.705 -0.846 -8.871 1.00 91.81 85 VAL A N 1
ATOM 667 C CA . VAL A 1 85 ? 18.747 -1.901 -9.225 1.00 91.81 85 VAL A CA 1
ATOM 668 C C . VAL A 1 85 ? 18.371 -2.730 -7.999 1.00 91.81 85 VAL A C 1
ATOM 670 O O . VAL A 1 85 ? 17.186 -2.982 -7.771 1.00 91.81 85 VAL A O 1
ATOM 673 N N . THR A 1 86 ? 19.355 -3.158 -7.205 1.00 94.50 86 THR A N 1
ATOM 674 C CA . THR A 1 86 ? 19.110 -3.931 -5.982 1.00 94.50 86 THR A CA 1
ATOM 675 C C . THR A 1 86 ? 18.304 -3.118 -4.977 1.00 94.50 86 THR A C 1
ATOM 677 O O . THR A 1 86 ? 17.280 -3.600 -4.504 1.00 94.50 86 THR A O 1
ATOM 680 N N . LEU A 1 87 ? 18.691 -1.867 -4.714 1.00 94.31 87 LEU A N 1
ATOM 681 C CA . LEU A 1 87 ? 17.979 -0.985 -3.792 1.00 94.31 87 LEU A CA 1
ATOM 682 C C . LEU A 1 87 ? 16.532 -0.753 -4.240 1.00 94.31 87 LEU A C 1
ATOM 684 O O . LEU A 1 87 ? 15.610 -0.921 -3.444 1.00 94.31 87 LEU A O 1
ATOM 688 N N . ALA A 1 88 ? 16.313 -0.443 -5.521 1.00 93.69 88 ALA A N 1
ATOM 689 C CA . ALA A 1 88 ? 14.975 -0.261 -6.067 1.00 93.69 88 ALA A CA 1
ATOM 690 C C . ALA A 1 88 ? 14.129 -1.531 -5.904 1.00 93.69 88 ALA A C 1
ATOM 692 O O . ALA A 1 88 ? 12.977 -1.444 -5.480 1.00 93.69 88 ALA A O 1
ATOM 693 N N . ARG A 1 89 ? 14.684 -2.715 -6.188 1.00 93.62 89 ARG A N 1
ATOM 694 C CA . ARG A 1 89 ? 13.979 -3.995 -6.000 1.00 93.62 89 ARG A CA 1
ATOM 695 C C . ARG A 1 89 ? 13.640 -4.252 -4.536 1.00 93.62 89 ARG A C 1
ATOM 697 O O . ARG A 1 89 ? 12.513 -4.654 -4.263 1.00 93.62 89 ARG A O 1
ATOM 704 N N . THR A 1 90 ? 14.566 -3.984 -3.618 1.00 96.38 90 THR A N 1
ATOM 705 C CA . THR A 1 90 ? 14.348 -4.146 -2.176 1.00 96.38 90 THR A CA 1
ATOM 706 C C . THR A 1 90 ? 13.259 -3.207 -1.675 1.00 96.38 90 THR A C 1
ATOM 708 O O . THR A 1 90 ? 12.333 -3.661 -1.012 1.00 96.38 90 THR A O 1
ATOM 711 N N . VAL A 1 91 ? 13.300 -1.924 -2.044 1.00 97.25 91 VAL A N 1
ATOM 712 C CA . VAL A 1 91 ? 12.287 -0.940 -1.631 1.00 97.25 91 VAL A CA 1
ATOM 713 C C . VAL A 1 91 ? 10.908 -1.299 -2.191 1.00 97.25 91 VAL A C 1
ATOM 715 O O . VAL A 1 91 ? 9.935 -1.341 -1.444 1.00 97.25 91 VAL A O 1
ATOM 718 N N . HIS A 1 92 ? 10.804 -1.625 -3.484 1.00 94.81 92 HIS A N 1
ATOM 719 C CA . HIS A 1 92 ? 9.522 -2.016 -4.082 1.00 94.81 92 HIS A CA 1
ATOM 720 C C . HIS A 1 92 ? 8.995 -3.343 -3.524 1.00 94.81 92 HIS A C 1
ATOM 722 O O . HIS A 1 92 ? 7.790 -3.483 -3.321 1.00 94.81 92 HIS A O 1
ATOM 728 N N . GLY A 1 93 ? 9.880 -4.316 -3.289 1.00 95.94 93 GLY A N 1
ATOM 729 C CA . GLY A 1 93 ? 9.539 -5.586 -2.652 1.00 95.94 93 GLY A CA 1
ATOM 730 C C . GLY A 1 93 ? 9.050 -5.383 -1.222 1.00 95.94 93 GLY A C 1
ATOM 731 O O . GLY A 1 93 ? 8.012 -5.925 -0.861 1.00 95.94 93 GLY A O 1
ATOM 732 N N . GLY A 1 94 ? 9.732 -4.532 -0.453 1.00 96.94 94 GLY A N 1
ATOM 733 C CA . GLY A 1 94 ? 9.339 -4.137 0.896 1.00 96.94 94 GLY A CA 1
ATOM 734 C C . GLY A 1 94 ? 7.980 -3.446 0.928 1.00 96.94 94 GLY A C 1
ATOM 735 O O . GLY A 1 94 ? 7.125 -3.840 1.712 1.00 96.94 94 GLY A O 1
ATOM 736 N N . LEU A 1 95 ? 7.729 -2.483 0.032 1.00 97.12 95 LEU A N 1
ATOM 737 C CA . LEU A 1 95 ? 6.420 -1.827 -0.087 1.00 97.12 95 LEU A CA 1
ATOM 738 C C . LEU A 1 95 ? 5.303 -2.812 -0.450 1.00 97.12 95 LEU A C 1
ATOM 740 O O . LEU A 1 95 ? 4.186 -2.705 0.053 1.00 97.12 95 LEU A O 1
ATOM 744 N N . LEU A 1 96 ? 5.587 -3.789 -1.313 1.00 95.62 96 LEU A N 1
ATOM 745 C CA . LEU A 1 96 ? 4.615 -4.824 -1.652 1.00 95.62 96 LEU A CA 1
ATOM 746 C C . LEU A 1 96 ? 4.362 -5.776 -0.478 1.00 95.62 96 LEU A C 1
ATOM 748 O O . LEU A 1 96 ? 3.219 -6.121 -0.208 1.00 95.62 96 LEU A O 1
ATOM 752 N N . ALA A 1 97 ? 5.412 -6.166 0.243 1.00 96.62 97 ALA A N 1
ATOM 753 C CA . ALA A 1 97 ? 5.287 -7.013 1.420 1.00 96.62 97 ALA A CA 1
ATOM 754 C C . ALA A 1 97 ? 4.493 -6.304 2.522 1.00 96.62 97 ALA A C 1
ATOM 756 O O . ALA A 1 97 ? 3.523 -6.858 3.021 1.00 96.62 97 ALA A O 1
ATOM 757 N N . ILE A 1 98 ? 4.838 -5.061 2.861 1.00 95.75 98 ILE A N 1
ATOM 758 C CA . ILE A 1 98 ? 4.183 -4.334 3.952 1.00 95.75 98 ILE A CA 1
ATOM 759 C C . ILE A 1 98 ? 2.740 -3.934 3.621 1.00 95.75 98 ILE A C 1
ATOM 761 O O . ILE A 1 98 ? 1.905 -3.908 4.518 1.00 95.75 98 ILE A O 1
ATOM 765 N N . SER A 1 99 ? 2.408 -3.688 2.348 1.00 96.38 99 SER A N 1
ATOM 766 C CA . SER A 1 99 ? 1.019 -3.425 1.929 1.00 96.38 99 SER A CA 1
ATOM 767 C C . SER A 1 99 ? 0.113 -4.658 2.003 1.00 96.38 99 SER A C 1
ATOM 769 O O . SER A 1 99 ? -1.105 -4.508 2.041 1.00 96.38 99 SER A O 1
ATOM 771 N N . LEU A 1 100 ? 0.685 -5.864 2.070 1.00 96.75 100 LEU A N 1
ATOM 772 C CA . LEU A 1 100 ? -0.046 -7.104 2.338 1.00 96.75 100 LEU A CA 1
ATOM 773 C C . LEU A 1 100 ? -0.013 -7.450 3.830 1.00 96.75 100 LEU A C 1
ATOM 775 O O . LEU A 1 100 ? -1.050 -7.650 4.452 1.00 96.75 100 LEU A O 1
ATOM 779 N N . LEU A 1 101 ? 1.184 -7.487 4.415 1.00 94.75 101 LEU A N 1
ATOM 780 C CA . LEU A 1 101 ? 1.397 -7.914 5.794 1.00 94.75 101 LEU A CA 1
ATOM 781 C C . LEU A 1 101 ? 0.829 -6.920 6.808 1.00 94.75 101 LEU A C 1
ATOM 783 O O . LEU A 1 101 ? 0.274 -7.355 7.805 1.00 94.75 101 LEU A O 1
ATOM 787 N N . GLY A 1 102 ? 0.914 -5.611 6.559 1.00 93.75 102 GLY A N 1
ATOM 788 C CA . GLY A 1 102 ? 0.386 -4.586 7.464 1.00 93.75 102 GLY A CA 1
ATOM 789 C C . GLY A 1 102 ? -1.116 -4.748 7.731 1.00 93.75 102 GLY A C 1
ATOM 790 O O . GLY A 1 102 ? -1.506 -4.893 8.886 1.00 93.75 102 GLY A O 1
ATOM 791 N N . PRO A 1 103 ? -1.980 -4.795 6.700 1.00 94.44 103 PRO A N 1
ATOM 792 C CA . PRO A 1 103 ? -3.398 -5.0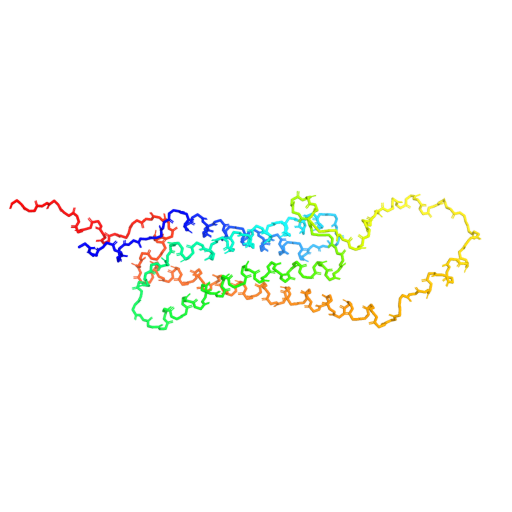85 6.903 1.00 94.44 103 PRO A CA 1
ATOM 793 C C . PRO A 1 103 ? -3.662 -6.452 7.547 1.00 94.44 103 PRO A C 1
ATOM 795 O O . PRO A 1 103 ? -4.543 -6.557 8.393 1.00 94.44 103 PRO A O 1
ATOM 798 N N . ILE A 1 104 ? -2.889 -7.489 7.199 1.00 93.38 104 ILE A N 1
ATOM 799 C CA . ILE A 1 104 ? -3.028 -8.825 7.806 1.00 93.38 104 ILE A CA 1
ATOM 800 C C . ILE A 1 104 ? -2.741 -8.782 9.312 1.00 93.38 104 ILE A C 1
ATOM 802 O O . ILE A 1 104 ? -3.503 -9.356 10.085 1.00 93.38 104 ILE A O 1
ATOM 806 N N . THR A 1 105 ? -1.688 -8.084 9.749 1.00 91.25 105 THR A N 1
ATOM 807 C CA . THR A 1 105 ? -1.392 -7.944 11.183 1.00 91.25 105 THR A CA 1
ATOM 808 C C . THR A 1 105 ? -2.460 -7.125 11.902 1.00 91.25 105 THR A C 1
ATOM 810 O O . THR A 1 105 ? -2.796 -7.450 13.034 1.00 91.25 105 THR A O 1
ATOM 813 N N . GLY A 1 106 ? -3.058 -6.124 11.242 1.00 89.38 106 GLY A N 1
ATOM 814 C CA . GLY A 1 106 ? -4.179 -5.357 11.801 1.00 89.38 106 GLY A CA 1
ATOM 815 C C . GLY A 1 106 ? -5.450 -6.197 11.971 1.00 89.38 106 GLY A C 1
ATOM 816 O O . GLY A 1 106 ? -6.126 -6.105 12.993 1.00 89.38 106 GLY A O 1
ATOM 817 N N . ILE A 1 107 ? -5.745 -7.070 11.003 1.00 90.25 107 ILE A N 1
ATOM 818 C CA . ILE A 1 107 ? -6.829 -8.057 11.105 1.00 90.25 107 ILE A CA 1
ATOM 819 C C . ILE A 1 107 ? -6.562 -9.024 12.264 1.00 90.25 107 ILE A C 1
ATOM 821 O O . ILE A 1 107 ? -7.459 -9.270 13.067 1.00 90.25 107 ILE A O 1
ATOM 825 N N . ALA A 1 108 ? -5.335 -9.545 12.372 1.00 87.69 108 ALA A N 1
ATOM 826 C CA . ALA A 1 108 ? -4.944 -10.449 13.451 1.00 87.69 108 ALA A CA 1
ATOM 827 C C . ALA A 1 108 ? -5.101 -9.792 14.833 1.00 87.69 108 ALA A C 1
ATOM 829 O O . ALA A 1 108 ? -5.688 -10.404 15.721 1.00 87.69 108 ALA A O 1
ATOM 830 N N . ALA A 1 109 ? -4.674 -8.532 14.983 1.00 84.12 109 ALA A N 1
ATOM 831 C CA . ALA A 1 109 ? -4.856 -7.758 16.211 1.00 84.12 109 ALA A CA 1
ATOM 832 C C . ALA A 1 109 ? -6.340 -7.614 16.594 1.00 84.12 109 ALA A C 1
ATOM 834 O O . ALA A 1 109 ? -6.715 -7.852 17.738 1.00 84.12 109 ALA A O 1
ATOM 835 N N . GLN A 1 110 ? -7.214 -7.313 15.629 1.00 85.12 110 GLN A N 1
ATOM 836 C CA . GLN A 1 110 ? -8.652 -7.198 15.894 1.00 85.12 110 GLN A CA 1
ATOM 837 C C . GLN A 1 110 ? -9.315 -8.517 16.298 1.00 85.12 110 GLN A C 1
ATOM 839 O O . GLN A 1 110 ? -10.176 -8.527 17.178 1.00 85.12 110 GLN A O 1
ATOM 844 N N . LEU A 1 111 ? -8.931 -9.620 15.652 1.00 84.69 111 LEU A N 1
ATOM 845 C CA . LEU A 1 111 ? -9.451 -10.948 15.976 1.00 84.69 111 LEU A CA 1
ATOM 846 C C . LEU A 1 111 ? -8.996 -11.416 17.361 1.00 84.69 111 LEU A C 1
ATOM 848 O O . LEU A 1 111 ? -9.777 -12.052 18.075 1.00 84.69 111 LEU A O 1
ATOM 852 N N . ALA A 1 112 ? -7.761 -11.083 17.741 1.00 81.38 112 ALA A N 1
ATOM 853 C CA . ALA A 1 112 ? -7.223 -11.375 19.062 1.00 81.38 112 ALA A CA 1
ATOM 854 C C . ALA A 1 112 ? -8.022 -10.635 20.158 1.00 81.38 112 ALA A C 1
ATOM 856 O O . ALA A 1 112 ? -8.429 -11.250 21.141 1.00 81.38 112 ALA A O 1
ATOM 857 N N . GLU A 1 113 ? -8.411 -9.376 19.916 1.00 76.00 113 GLU A N 1
ATOM 858 C CA . GLU A 1 113 ? -9.294 -8.604 20.810 1.00 76.00 113 GLU A CA 1
ATOM 859 C C . GLU A 1 113 ? -10.771 -9.045 20.780 1.00 76.00 113 GLU A C 1
ATOM 861 O O . GLU A 1 113 ? -11.616 -8.477 21.475 1.00 76.00 113 GLU A O 1
ATOM 866 N N . GLY A 1 114 ? -11.125 -10.024 19.941 1.00 78.62 114 GLY A N 1
ATOM 867 C CA . GLY A 1 114 ? -12.496 -10.512 19.796 1.00 78.62 114 GLY A CA 1
ATOM 868 C C . GLY A 1 114 ? -13.458 -9.502 19.166 1.00 78.62 114 GLY A C 1
ATOM 869 O O . GLY A 1 114 ? -14.676 -9.659 19.302 1.00 78.62 114 GLY A O 1
ATOM 870 N N . ARG A 1 115 ? -12.938 -8.477 18.481 1.00 80.56 115 ARG A N 1
ATOM 871 C CA . ARG A 1 115 ? -13.741 -7.450 17.813 1.00 80.56 115 ARG A CA 1
ATOM 872 C C . ARG A 1 115 ? -14.182 -7.900 16.414 1.00 80.56 115 ARG A C 1
ATOM 874 O O . ARG A 1 115 ? -13.435 -8.606 15.735 1.00 80.56 115 ARG A O 1
ATOM 881 N N . PRO A 1 116 ? -15.369 -7.472 15.950 1.00 82.94 116 PRO A N 1
ATOM 882 C CA . PRO A 1 116 ? -15.864 -7.841 14.629 1.00 82.94 116 PRO A CA 1
ATOM 883 C C . PRO A 1 116 ? -15.033 -7.197 13.517 1.00 82.94 116 PRO A C 1
ATOM 885 O O . PRO A 1 116 ? -14.646 -6.029 13.605 1.00 82.94 116 PRO A O 1
ATOM 888 N N . ILE A 1 117 ? -14.801 -7.929 12.426 1.00 86.00 117 ILE A N 1
ATOM 889 C CA . ILE A 1 117 ? -14.206 -7.358 11.210 1.00 86.00 117 ILE A CA 1
ATOM 890 C C . ILE A 1 117 ? -15.340 -6.810 10.355 1.00 86.00 117 ILE A C 1
ATOM 892 O O . ILE A 1 117 ? -16.117 -7.580 9.794 1.00 86.00 117 ILE A O 1
ATOM 896 N N . ALA A 1 118 ? -15.407 -5.489 10.215 1.00 84.88 118 ALA A N 1
ATOM 897 C CA . ALA A 1 118 ? -16.377 -4.825 9.354 1.00 84.88 118 ALA A CA 1
ATOM 898 C C . ALA A 1 118 ? -15.708 -4.202 8.121 1.00 84.88 118 ALA A C 1
ATOM 900 O O . ALA A 1 118 ? -14.626 -3.619 8.204 1.00 84.88 118 ALA A O 1
ATOM 901 N N . PHE A 1 119 ? -16.388 -4.287 6.979 1.00 89.62 119 PHE A N 1
ATOM 902 C CA . PHE A 1 119 ? -16.012 -3.655 5.720 1.00 89.62 119 PHE A CA 1
ATOM 903 C C . PHE A 1 119 ? -17.119 -2.690 5.295 1.00 89.62 119 PHE A C 1
ATOM 905 O O . PHE A 1 119 ? -18.221 -3.112 4.953 1.00 89.62 119 PHE A O 1
ATOM 912 N N . PHE A 1 120 ? -16.848 -1.383 5.375 1.00 88.69 120 PHE A N 1
ATOM 913 C CA . PHE A 1 120 ? -17.835 -0.317 5.144 1.00 88.69 120 PHE A CA 1
ATOM 914 C C . PHE A 1 120 ? -19.139 -0.501 5.943 1.00 88.69 120 PHE A C 1
ATOM 916 O O . PHE A 1 120 ? -20.236 -0.268 5.442 1.00 88.69 120 PHE A O 1
ATOM 923 N N . GLY A 1 121 ? -19.014 -0.939 7.200 1.00 79.38 121 GLY A N 1
ATOM 924 C CA . GLY A 1 121 ? -20.148 -1.179 8.100 1.00 79.38 121 GLY A CA 1
ATOM 925 C C . GLY A 1 121 ? -20.836 -2.536 7.924 1.00 79.38 121 GLY A C 1
ATOM 926 O O . GLY A 1 121 ? -21.721 -2.858 8.709 1.00 79.38 121 GLY A O 1
ATOM 927 N N . ILE A 1 122 ? -20.421 -3.348 6.947 1.00 83.38 122 ILE A N 1
ATOM 928 C CA . ILE A 1 122 ? -20.901 -4.722 6.775 1.00 83.38 122 ILE A CA 1
ATOM 929 C C . ILE A 1 122 ? -19.975 -5.655 7.549 1.00 83.38 122 ILE A C 1
ATOM 931 O O . ILE A 1 122 ? -18.781 -5.730 7.260 1.00 83.38 122 ILE A O 1
ATOM 935 N N . GLU A 1 123 ? -20.514 -6.363 8.535 1.00 84.44 123 GLU A N 1
ATOM 936 C CA . GLU A 1 123 ? -19.763 -7.346 9.313 1.00 84.44 123 GLU A CA 1
ATOM 937 C C . GLU A 1 123 ? -19.413 -8.563 8.445 1.00 84.44 123 GLU A C 1
ATOM 939 O O . GLU A 1 123 ? -20.285 -9.228 7.888 1.00 84.44 123 GLU A O 1
ATOM 944 N N . LEU A 1 124 ? -18.114 -8.823 8.298 1.00 83.44 124 LEU A N 1
ATOM 945 C CA . LEU A 1 124 ? -17.571 -9.971 7.573 1.00 83.44 124 LEU A CA 1
ATOM 946 C C . LEU A 1 124 ? -17.300 -11.146 8.510 1.00 83.44 124 LEU A C 1
ATOM 948 O O . LEU A 1 124 ? -17.497 -12.298 8.129 1.00 83.44 124 LEU A O 1
ATOM 952 N N . VAL A 1 125 ? -16.813 -10.851 9.718 1.00 81.69 125 VAL A N 1
ATOM 953 C CA . VAL A 1 125 ? -16.488 -11.848 10.741 1.00 81.69 125 VAL A CA 1
ATOM 954 C C . VAL A 1 125 ? -17.043 -11.389 12.080 1.00 81.69 125 VAL A C 1
ATOM 956 O O . VAL A 1 125 ? -16.682 -10.311 12.556 1.00 81.69 125 VAL A O 1
ATOM 959 N N . GLY A 1 126 ? -17.872 -12.264 12.657 1.00 74.19 126 GLY A N 1
ATOM 960 C CA . GLY A 1 126 ? -18.462 -12.166 13.988 1.00 74.19 126 GLY A CA 1
ATOM 961 C C . GLY A 1 126 ? -17.441 -11.860 15.075 1.00 74.19 126 GLY A C 1
ATOM 962 O O . GLY A 1 126 ? -16.487 -12.621 15.243 1.00 74.19 126 GLY A O 1
ATOM 963 N N . GLY A 1 127 ? -17.655 -10.791 15.840 1.00 69.75 127 GLY A N 1
ATOM 964 C CA . GLY A 1 127 ? -16.932 -10.588 17.097 1.00 69.75 127 GLY A CA 1
ATOM 965 C C . GLY A 1 127 ? -17.334 -11.637 18.142 1.00 69.75 127 GLY A C 1
ATOM 966 O O . GLY A 1 127 ? -18.498 -12.022 18.225 1.00 69.75 127 GLY A O 1
ATOM 967 N N . ARG A 1 128 ? -16.380 -12.096 18.966 1.00 65.62 128 ARG A N 1
ATOM 968 C CA . ARG A 1 128 ? -16.685 -12.923 20.156 1.00 65.62 128 ARG A CA 1
ATOM 969 C C . ARG A 1 128 ? -17.281 -12.086 21.287 1.00 65.62 128 ARG A C 1
ATOM 971 O O . ARG A 1 128 ? -17.961 -12.624 22.155 1.00 65.62 128 ARG A O 1
ATOM 978 N N . GLN A 1 129 ? -17.019 -10.780 21.287 1.00 57.47 129 GLN A N 1
ATOM 979 C CA . GLN A 1 129 ? -17.633 -9.856 22.229 1.00 57.47 129 GLN A CA 1
ATOM 980 C C . GLN A 1 129 ? -19.023 -9.470 21.699 1.00 57.47 129 GLN A C 1
ATOM 982 O O . GLN A 1 129 ? -19.103 -8.968 20.573 1.00 57.47 129 GLN A O 1
ATOM 987 N N . PRO A 1 130 ? -20.116 -9.665 22.466 1.00 47.78 130 PRO A N 1
ATOM 988 C CA . PRO A 1 130 ? -21.404 -9.097 22.086 1.00 47.78 130 PRO A CA 1
ATOM 989 C C . PRO A 1 130 ? -21.235 -7.581 21.912 1.00 47.78 130 PRO A C 1
ATOM 991 O O . PRO A 1 130 ? -20.391 -6.989 22.599 1.00 47.78 130 PRO A O 1
ATOM 994 N N . PRO A 1 131 ? -21.992 -6.933 21.003 1.00 47.75 131 PRO A N 1
ATOM 995 C CA . PRO A 1 131 ? -21.941 -5.485 20.876 1.00 47.75 131 PRO A CA 1
ATOM 996 C C . PRO A 1 131 ? -22.111 -4.910 22.278 1.00 47.75 131 PRO A C 1
ATOM 998 O O . PRO A 1 131 ? -23.100 -5.219 22.942 1.00 47.75 131 PRO A O 1
ATOM 1001 N N . ARG A 1 132 ? -21.127 -4.132 22.757 1.00 47.28 132 ARG A N 1
ATOM 1002 C CA . ARG A 1 132 ? -21.305 -3.347 23.977 1.00 47.28 132 ARG A CA 1
ATOM 1003 C C . ARG A 1 132 ? -22.424 -2.375 23.656 1.00 47.28 132 ARG A C 1
ATOM 1005 O O . ARG A 1 132 ? -22.179 -1.289 23.135 1.00 47.28 132 ARG A O 1
ATOM 1012 N N . THR A 1 133 ? -23.660 -2.793 23.905 1.00 39.22 133 THR A N 1
ATOM 1013 C CA . THR A 1 133 ? -24.764 -1.880 24.093 1.00 39.22 133 THR A CA 1
ATOM 1014 C C . THR A 1 133 ? -24.234 -0.905 25.119 1.00 39.22 133 THR A C 1
ATOM 1016 O O . THR A 1 133 ? -23.912 -1.292 26.244 1.00 39.22 133 THR A O 1
ATOM 1019 N N . VAL A 1 134 ? -24.027 0.339 24.697 1.00 43.78 134 VAL A N 1
ATOM 1020 C CA . VAL A 1 134 ? -23.968 1.436 25.643 1.00 43.78 134 VAL A CA 1
ATOM 1021 C C . VAL A 1 134 ? -25.324 1.353 26.317 1.00 43.78 134 VAL A C 1
ATOM 1023 O O . VAL A 1 134 ? -26.319 1.796 25.747 1.00 43.78 134 VAL A O 1
ATOM 1026 N N . GLU A 1 135 ? -25.398 0.661 27.455 1.00 36.56 135 GLU A N 1
ATOM 1027 C CA . GLU A 1 135 ? -26.529 0.828 28.342 1.00 36.56 135 GLU A CA 1
ATOM 1028 C C . GLU A 1 135 ? -26.630 2.336 28.521 1.00 36.56 135 GLU A C 1
ATOM 1030 O O . GLU A 1 135 ? -25.639 2.961 28.931 1.00 36.56 135 GLU A O 1
ATOM 1035 N N . PRO A 1 136 ? -27.745 2.965 28.119 1.00 39.00 136 PRO A N 1
ATOM 1036 C CA . PRO A 1 136 ? -27.920 4.362 28.438 1.00 39.00 136 PRO A CA 1
ATOM 1037 C C . PRO A 1 136 ? -27.709 4.454 29.946 1.00 39.00 136 PRO A C 1
ATOM 1039 O O . PRO A 1 136 ? -28.322 3.698 30.691 1.00 39.00 136 PRO A O 1
ATOM 1042 N N . ALA A 1 137 ? -26.833 5.352 30.403 1.00 45.56 137 ALA A N 1
ATOM 1043 C CA . ALA A 1 137 ? -26.518 5.524 31.826 1.00 45.56 137 ALA A CA 1
ATOM 1044 C C . ALA A 1 137 ? -27.776 5.693 32.718 1.00 45.56 137 ALA A C 1
ATOM 1046 O O . ALA A 1 137 ? -27.701 5.570 33.935 1.00 45.56 137 ALA A O 1
ATOM 1047 N N . ALA A 1 138 ? -28.934 5.930 32.097 1.00 44.16 138 ALA A N 1
ATOM 1048 C CA . ALA A 1 138 ? -30.265 5.936 32.676 1.00 44.16 138 ALA A CA 1
ATOM 1049 C C . ALA A 1 138 ? -30.816 4.566 33.146 1.00 44.16 138 ALA A C 1
ATOM 1051 O O . ALA A 1 138 ? -31.722 4.580 33.973 1.00 44.16 138 ALA A O 1
ATOM 1052 N N . SER A 1 139 ? -30.324 3.403 32.687 1.00 42.00 139 SER A N 1
ATOM 1053 C CA . SER A 1 139 ? -30.822 2.092 33.167 1.00 42.00 139 SER A CA 1
ATOM 1054 C C . SER A 1 139 ? -30.175 1.626 34.473 1.00 42.00 139 SER A C 1
ATOM 1056 O O . SER A 1 139 ? -30.739 0.783 35.159 1.00 42.00 139 SER A O 1
ATOM 1058 N N . ARG A 1 140 ? -29.044 2.222 34.879 1.00 44.53 140 ARG A N 1
ATOM 1059 C CA . ARG A 1 140 ? -28.369 1.901 36.152 1.00 44.53 140 ARG A CA 1
ATOM 1060 C C . ARG A 1 140 ? -29.015 2.525 37.388 1.00 44.53 140 ARG A C 1
ATOM 1062 O O . ARG A 1 140 ? -28.543 2.297 38.491 1.00 44.53 140 ARG A O 1
ATOM 1069 N N . VAL A 1 141 ? -30.062 3.332 37.217 1.00 45.47 141 VAL A N 1
ATOM 1070 C CA . VAL A 1 141 ? -30.692 4.062 38.330 1.00 45.47 141 VAL A CA 1
ATOM 1071 C C . VAL A 1 141 ? -31.924 3.333 38.887 1.00 45.47 141 VAL A C 1
ATOM 1073 O O . VAL A 1 141 ? -32.444 3.741 39.917 1.00 45.47 141 VAL A O 1
ATOM 1076 N N . PHE A 1 142 ? -32.385 2.234 38.277 1.00 42.59 142 PHE A N 1
ATOM 1077 C CA . PHE A 1 142 ? -33.622 1.571 38.714 1.00 42.59 142 PHE A CA 1
ATOM 1078 C C . PHE A 1 142 ? -33.584 0.042 38.589 1.00 42.59 142 PHE A C 1
ATOM 1080 O O . PHE A 1 142 ? -34.337 -0.515 37.798 1.00 42.59 142 PHE A O 1
ATOM 1087 N N . VAL A 1 143 ? -32.754 -0.641 39.380 1.00 41.47 143 VAL A N 1
ATOM 1088 C CA . VAL A 1 143 ? -33.054 -2.001 39.869 1.00 41.47 143 VAL A CA 1
ATOM 1089 C C . VAL A 1 143 ? -32.482 -2.105 41.284 1.00 41.47 143 VAL A C 1
ATOM 1091 O O . VAL A 1 143 ? -31.294 -1.886 41.486 1.00 41.47 143 VAL A O 1
ATOM 1094 N N . GLU A 1 144 ? -33.370 -2.326 42.248 1.00 42.34 144 GLU A N 1
ATOM 1095 C CA . GLU A 1 144 ? -33.149 -2.225 43.691 1.00 42.34 144 GLU A CA 1
ATOM 1096 C C . GLU A 1 144 ? -32.233 -3.317 44.285 1.00 42.34 144 GLU A C 1
ATOM 1098 O O . GLU A 1 144 ? -32.156 -4.447 43.805 1.00 42.34 144 GLU A O 1
ATOM 1103 N N . GLU A 1 145 ? -31.593 -2.908 45.382 1.00 49.88 145 GLU A N 1
ATOM 1104 C CA . GLU A 1 145 ? -30.527 -3.462 46.237 1.00 49.88 145 GLU A CA 1
ATOM 1105 C C . GLU A 1 145 ? -30.593 -4.921 46.763 1.00 49.88 145 GLU A C 1
ATOM 1107 O O . GLU A 1 145 ? -29.785 -5.264 47.620 1.00 49.88 145 GLU A O 1
ATOM 1112 N N . GLU A 1 146 ? -31.457 -5.835 46.312 1.00 46.06 146 GLU A N 1
ATOM 1113 C CA . GLU A 1 146 ? -3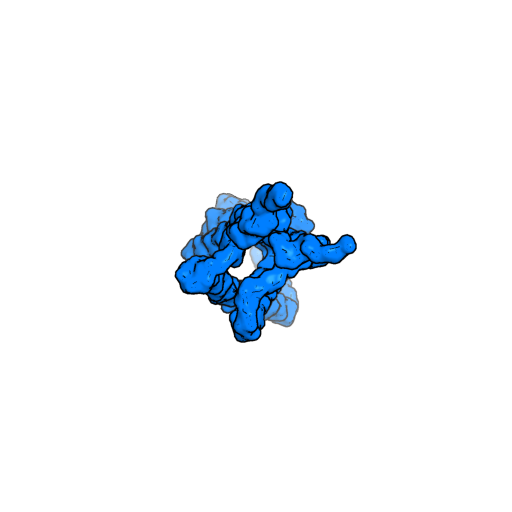1.630 -7.124 47.040 1.00 46.06 146 GLU A CA 1
ATOM 1114 C C . GLU A 1 146 ? -30.995 -8.384 46.407 1.00 46.06 146 GLU A C 1
ATOM 1116 O O . GLU A 1 146 ? -31.154 -9.481 46.937 1.00 46.06 146 GLU A O 1
ATOM 1121 N N . GLY A 1 147 ? -30.227 -8.269 45.315 1.00 38.03 147 GLY A N 1
ATOM 1122 C CA . GLY A 1 147 ? -29.648 -9.433 44.606 1.00 38.03 147 GLY A CA 1
ATOM 1123 C C . GLY A 1 147 ? -28.120 -9.474 44.461 1.00 38.03 147 GLY A C 1
ATOM 1124 O O . GLY A 1 147 ? -27.592 -10.382 43.815 1.00 38.03 147 GLY A O 1
ATOM 1125 N N . GLU A 1 148 ? -27.392 -8.495 45.002 1.00 47.00 148 GLU A N 1
ATOM 1126 C CA . GLU A 1 148 ? -25.979 -8.278 44.649 1.00 47.00 148 GLU A CA 1
ATOM 1127 C C . GLU A 1 148 ? -24.998 -9.267 45.307 1.00 47.00 148 GLU A C 1
ATOM 1129 O O . GLU A 1 148 ? -23.953 -9.560 44.725 1.00 47.00 148 GLU A O 1
ATOM 1134 N N . GLU A 1 149 ? -25.327 -9.864 46.458 1.00 45.28 149 GLU A N 1
ATOM 1135 C CA . GLU A 1 149 ? -24.407 -10.793 47.140 1.00 45.28 149 GLU A CA 1
ATOM 1136 C C . GLU A 1 149 ? -24.292 -12.163 46.443 1.00 45.28 149 GLU A C 1
ATOM 1138 O O . GLU A 1 149 ? -23.202 -12.738 46.386 1.00 45.28 149 GLU A O 1
ATOM 1143 N N . GLU A 1 150 ? -25.371 -12.674 45.839 1.00 41.03 150 GLU A N 1
ATOM 1144 C CA . GLU A 1 150 ? -25.363 -13.967 45.132 1.00 41.03 150 GLU A CA 1
ATOM 1145 C C . GLU A 1 150 ? -24.763 -13.839 43.717 1.00 41.03 150 GLU A C 1
ATOM 1147 O O . GLU A 1 150 ? -24.030 -14.718 43.253 1.00 41.03 150 GLU A O 1
ATOM 1152 N N . ALA A 1 151 ? -24.971 -12.691 43.060 1.00 39.66 151 ALA A N 1
ATOM 1153 C CA . ALA A 1 151 ? -24.364 -12.372 41.769 1.00 39.66 15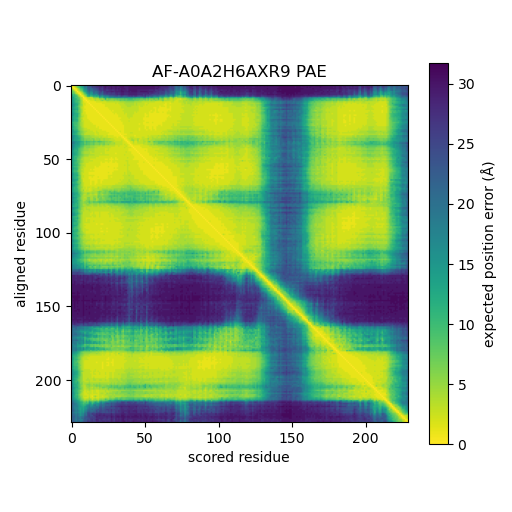1 ALA A CA 1
ATOM 1154 C C . ALA A 1 151 ? -22.858 -12.080 41.877 1.00 39.66 151 ALA A C 1
ATOM 1156 O O . ALA A 1 151 ? -22.104 -12.419 40.964 1.00 39.66 151 ALA A O 1
ATOM 1157 N N . MET A 1 152 ? -22.389 -11.519 42.997 1.00 38.53 152 MET A N 1
ATOM 1158 C CA . MET A 1 152 ? -20.963 -11.276 43.224 1.00 38.53 152 MET A CA 1
ATOM 1159 C C . MET A 1 152 ? -20.190 -12.593 43.407 1.00 38.53 152 MET A C 1
ATOM 1161 O O . MET A 1 152 ? -19.090 -12.726 42.878 1.00 38.53 152 MET A O 1
ATOM 1165 N N . GLY A 1 153 ? -20.796 -13.616 44.024 1.00 32.88 153 GLY A N 1
ATOM 1166 C CA . GLY A 1 153 ? -20.218 -14.965 44.115 1.00 32.88 153 GLY A CA 1
ATOM 1167 C C . GLY A 1 153 ? -20.086 -15.692 42.767 1.00 32.88 153 GLY A C 1
ATOM 1168 O O . GLY A 1 153 ? -19.141 -16.455 42.574 1.00 32.88 153 GLY A O 1
ATOM 1169 N N . ALA A 1 154 ? -20.986 -15.424 41.814 1.00 40.69 154 ALA A N 1
ATOM 1170 C CA . ALA A 1 154 ? -20.955 -16.003 40.466 1.00 40.69 154 ALA A CA 1
ATOM 1171 C C . ALA A 1 154 ? -20.125 -15.177 39.459 1.00 40.69 154 ALA A C 1
ATOM 1173 O O . ALA A 1 154 ? -19.520 -15.747 38.553 1.00 40.69 154 ALA A O 1
ATOM 1174 N N . ALA A 1 155 ? -20.036 -13.853 39.633 1.00 37.94 155 ALA A N 1
ATOM 1175 C CA . ALA A 1 155 ? -19.199 -12.958 38.825 1.00 37.94 155 ALA A CA 1
ATOM 1176 C C . ALA A 1 155 ? -17.701 -13.025 39.189 1.00 37.94 155 ALA A C 1
ATOM 1178 O O . ALA A 1 155 ? -16.853 -12.613 38.400 1.00 37.94 155 ALA A O 1
ATOM 1179 N N . LEU A 1 156 ? -17.368 -13.579 40.361 1.00 42.41 156 LEU A N 1
ATOM 1180 C CA . LEU A 1 156 ? -16.002 -13.899 40.795 1.00 42.41 156 LEU A CA 1
ATOM 1181 C C . LEU A 1 156 ? -15.457 -15.213 40.210 1.00 42.41 156 LEU A C 1
ATOM 1183 O O . LEU A 1 156 ? -14.285 -15.527 40.416 1.00 42.41 156 LEU A O 1
ATOM 1187 N N . ALA A 1 157 ? -16.252 -15.952 39.430 1.00 42.94 157 ALA A N 1
ATOM 1188 C CA . ALA A 1 157 ? -15.743 -17.005 38.557 1.00 42.94 157 ALA A CA 1
ATOM 1189 C C . ALA A 1 157 ? -15.167 -16.378 37.277 1.00 42.94 157 ALA A C 1
ATOM 1191 O O . ALA A 1 157 ? -15.658 -16.597 36.169 1.00 42.94 157 ALA A O 1
ATOM 1192 N N . ALA A 1 158 ? -14.120 -15.563 37.440 1.00 46.62 158 ALA A N 1
ATOM 1193 C CA . ALA A 1 158 ? -13.234 -15.243 36.334 1.00 46.62 158 ALA A CA 1
ATOM 1194 C C . ALA A 1 158 ? -12.770 -16.569 35.694 1.00 46.62 158 ALA A C 1
ATOM 1196 O O . ALA A 1 158 ? -12.490 -17.523 36.435 1.00 46.62 158 ALA A O 1
ATOM 1197 N N . PRO A 1 159 ? -12.702 -16.672 34.351 1.00 51.62 159 PRO A N 1
ATOM 1198 C CA . PRO A 1 159 ? -12.051 -17.815 33.716 1.00 51.62 159 PRO A CA 1
ATOM 1199 C C . PRO A 1 159 ? -10.651 -17.994 34.329 1.00 51.62 159 PRO A C 1
ATOM 1201 O O . PRO A 1 159 ? -10.067 -17.004 34.784 1.00 51.62 159 PRO A O 1
ATOM 1204 N N . PRO A 1 160 ? -10.126 -19.232 34.417 1.00 42.75 160 PRO A N 1
ATOM 1205 C CA . PRO A 1 160 ? -8.839 -19.486 35.055 1.00 42.75 160 PRO A CA 1
ATOM 1206 C C . PRO A 1 160 ? -7.804 -18.501 34.510 1.00 42.75 160 PRO A C 1
ATOM 1208 O O . PRO A 1 160 ? -7.661 -18.370 33.295 1.00 42.75 160 PRO A O 1
ATOM 1211 N N . SER A 1 161 ? -7.099 -17.821 35.416 1.00 53.22 161 SER A N 1
ATOM 1212 C CA . SER A 1 161 ? -6.214 -16.681 35.144 1.00 53.22 161 SER A CA 1
ATOM 1213 C C . SER A 1 161 ? -5.084 -16.945 34.133 1.00 53.22 161 SER A C 1
ATOM 1215 O O . SER A 1 161 ? -4.307 -16.055 33.836 1.00 53.22 161 SER A O 1
ATOM 1217 N N . GLY A 1 162 ? -4.950 -18.169 33.619 1.00 50.78 162 GLY A N 1
ATOM 1218 C CA . GLY A 1 162 ? -3.995 -18.505 32.566 1.00 50.78 162 GLY A CA 1
ATOM 1219 C C . GLY A 1 162 ? -4.523 -18.307 31.141 1.00 50.78 162 GLY A C 1
ATOM 1220 O O . GLY A 1 162 ? -3.716 -18.160 30.228 1.00 50.78 162 GLY A O 1
ATOM 1221 N N . GLU A 1 163 ? -5.843 -18.313 30.914 1.00 58.19 163 GLU A N 1
ATOM 1222 C CA . GLU A 1 163 ? -6.406 -18.132 29.562 1.00 58.19 163 GLU A CA 1
ATOM 1223 C C . GLU A 1 163 ? -6.469 -16.651 29.166 1.00 58.19 163 GLU A C 1
ATOM 1225 O O . GLU A 1 163 ? -6.135 -16.298 28.038 1.00 58.19 163 GLU A O 1
ATOM 1230 N N . ASN A 1 164 ? -6.822 -15.773 30.106 1.00 64.50 164 ASN A N 1
ATOM 1231 C CA . ASN A 1 164 ? -6.856 -14.324 29.901 1.00 64.50 164 ASN A CA 1
ATOM 1232 C C . ASN A 1 164 ? -5.450 -13.703 29.841 1.00 64.50 164 ASN A C 1
ATOM 1234 O O . ASN A 1 164 ? -5.234 -12.848 28.993 1.00 64.50 164 ASN A O 1
ATOM 1238 N N . GLU A 1 165 ? -4.485 -14.156 30.652 1.00 69.75 165 GLU A N 1
ATOM 1239 C CA . GLU A 1 165 ? -3.088 -13.682 30.581 1.00 69.75 165 GLU A CA 1
ATOM 1240 C C . GLU A 1 165 ? -2.457 -13.971 29.207 1.00 69.75 165 GLU A C 1
ATOM 1242 O O . GLU A 1 165 ? -1.822 -13.100 28.613 1.00 69.75 165 GLU A O 1
ATOM 1247 N N . ALA A 1 166 ? -2.686 -15.168 28.655 1.00 70.69 166 ALA A N 1
ATOM 1248 C CA . ALA A 1 166 ? -2.190 -15.536 27.329 1.00 70.69 166 ALA A CA 1
ATOM 1249 C C . ALA A 1 166 ? -2.893 -14.763 26.194 1.00 70.69 166 ALA A C 1
ATOM 1251 O O . ALA A 1 166 ? -2.255 -14.401 25.202 1.00 70.69 166 ALA A O 1
ATOM 1252 N N . GLU A 1 167 ? -4.201 -14.500 26.317 1.00 67.75 167 GLU A N 1
ATOM 1253 C CA . GLU A 1 167 ? -4.938 -13.652 25.369 1.00 67.75 167 GLU A CA 1
ATOM 1254 C C . GLU A 1 167 ? -4.491 -12.178 25.450 1.00 67.75 167 GLU A C 1
ATOM 1256 O O . GLU A 1 167 ? -4.362 -11.520 24.415 1.00 67.75 167 GLU A O 1
ATOM 1261 N N . GLU A 1 168 ? -4.211 -11.657 26.647 1.00 71.12 168 GLU A N 1
ATOM 1262 C CA . GLU A 1 168 ? -3.688 -10.304 26.875 1.00 71.12 168 GLU A CA 1
ATOM 1263 C C . GLU A 1 168 ? -2.2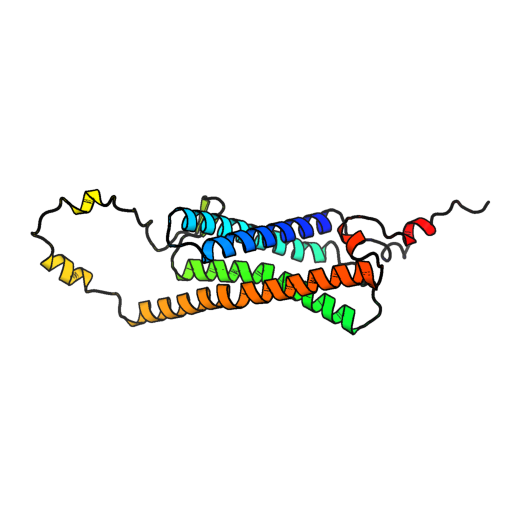74 -10.137 26.303 1.00 71.12 168 GLU A C 1
ATOM 1265 O O . GLU A 1 168 ? -2.038 -9.197 25.540 1.00 71.12 168 GLU A O 1
ATOM 1270 N N . GLU A 1 169 ? -1.370 -11.088 26.562 1.00 73.56 169 GLU A N 1
ATOM 1271 C CA . GLU A 1 169 ? -0.017 -11.095 25.992 1.00 73.56 169 GLU A CA 1
ATOM 1272 C C . GLU A 1 169 ? -0.066 -11.145 24.456 1.00 73.56 169 GLU A C 1
ATOM 1274 O O . GLU A 1 169 ? 0.610 -10.373 23.769 1.00 73.56 169 GLU A O 1
ATOM 1279 N N . ALA A 1 170 ? -0.929 -11.994 23.885 1.00 69.50 170 ALA A N 1
ATOM 1280 C CA . ALA A 1 170 ? -1.132 -12.048 22.441 1.00 69.50 170 ALA A CA 1
ATOM 1281 C C . ALA A 1 170 ? -1.664 -10.715 21.881 1.00 69.50 170 ALA A C 1
ATOM 1283 O O . ALA A 1 170 ? -1.177 -10.249 20.846 1.00 69.50 170 ALA A O 1
ATOM 1284 N N . ASN A 1 171 ? -2.629 -10.080 22.552 1.00 72.44 171 ASN A N 1
ATOM 1285 C CA . ASN A 1 171 ? -3.195 -8.791 22.144 1.00 72.44 171 ASN A CA 1
ATOM 1286 C C . ASN A 1 171 ? -2.145 -7.678 22.130 1.00 72.44 171 ASN A C 1
ATOM 1288 O O . ASN A 1 171 ? -2.050 -6.940 21.144 1.00 72.44 171 ASN A O 1
ATOM 1292 N N . GLU A 1 172 ? -1.328 -7.583 23.179 1.00 76.12 172 GLU A N 1
ATOM 1293 C CA . GLU A 1 172 ? -0.234 -6.614 23.258 1.00 76.12 172 GLU A CA 1
ATOM 1294 C C . GLU A 1 172 ? 0.802 -6.832 22.154 1.00 76.12 172 GLU A C 1
ATOM 1296 O O . GLU A 1 172 ? 1.234 -5.868 21.516 1.00 76.12 172 GLU A O 1
ATOM 1301 N N . ILE A 1 173 ? 1.155 -8.089 21.864 1.00 77.19 173 ILE A N 1
ATOM 1302 C CA . ILE A 1 173 ? 2.086 -8.426 20.784 1.00 77.19 173 ILE A CA 1
ATOM 1303 C C . ILE A 1 173 ? 1.526 -7.980 19.434 1.00 77.19 173 ILE A C 1
ATOM 1305 O O . ILE A 1 173 ? 2.232 -7.314 18.677 1.00 77.19 173 ILE A O 1
ATOM 1309 N N . TRP A 1 174 ? 0.276 -8.318 19.105 1.00 76.38 174 TRP A N 1
ATOM 1310 C CA . TRP A 1 174 ? -0.296 -7.985 17.797 1.00 76.38 174 TRP A CA 1
ATOM 1311 C C . TRP A 1 174 ? -0.482 -6.478 17.604 1.00 76.38 174 TRP A C 1
ATOM 1313 O O . TRP A 1 174 ? -0.132 -5.949 16.545 1.00 76.38 174 TRP A O 1
ATOM 1323 N N . GLN A 1 175 ? -0.971 -5.779 18.630 1.00 73.12 175 GLN A N 1
ATOM 1324 C CA . GLN A 1 175 ? -1.104 -4.321 18.640 1.00 73.12 175 GLN A CA 1
ATOM 1325 C C . GLN A 1 175 ? 0.258 -3.627 18.546 1.00 73.12 175 GLN A C 1
ATOM 1327 O O . GLN A 1 175 ? 0.461 -2.760 17.690 1.00 73.12 175 GLN A O 1
ATOM 1332 N N . GLY A 1 176 ? 1.211 -4.047 19.379 1.00 74.44 176 GLY A N 1
ATOM 1333 C CA . GLY A 1 176 ? 2.570 -3.522 19.396 1.00 74.44 176 GLY A CA 1
ATOM 1334 C C . GLY A 1 176 ? 3.278 -3.749 18.067 1.00 74.44 176 GLY A C 1
ATOM 1335 O O . GLY A 1 176 ? 3.868 -2.826 17.515 1.00 74.44 176 GLY A O 1
ATOM 1336 N N . LEU A 1 177 ? 3.156 -4.942 17.484 1.00 77.00 177 LEU A N 1
ATOM 1337 C CA . LEU A 1 177 ? 3.748 -5.273 16.192 1.00 77.00 177 LEU A CA 1
ATOM 1338 C C . LEU A 1 177 ? 3.132 -4.448 15.056 1.00 77.00 177 LEU A C 1
ATOM 1340 O O . LEU A 1 177 ? 3.859 -3.927 14.206 1.00 77.00 177 LEU A O 1
ATOM 1344 N N . HIS A 1 178 ? 1.808 -4.287 15.043 1.00 83.38 178 HIS A N 1
ATOM 1345 C CA . HIS A 1 178 ? 1.136 -3.479 14.031 1.00 83.38 178 HIS A CA 1
ATOM 1346 C C . HIS A 1 178 ? 1.547 -2.000 14.132 1.00 83.38 178 HIS A C 1
ATOM 1348 O O . HIS A 1 178 ? 2.014 -1.426 13.149 1.00 83.38 178 HIS A O 1
ATOM 1354 N N . ALA A 1 179 ? 1.464 -1.389 15.315 1.00 75.69 179 ALA A N 1
ATOM 1355 C CA . ALA A 1 179 ? 1.777 0.029 15.492 1.00 75.69 179 ALA A CA 1
ATOM 1356 C C . ALA A 1 179 ? 3.284 0.330 15.381 1.00 75.69 179 ALA A C 1
ATOM 1358 O O . ALA A 1 179 ? 3.690 1.234 14.644 1.00 75.69 179 ALA A O 1
ATOM 1359 N N . ALA A 1 180 ? 4.127 -0.442 16.074 1.00 73.25 180 ALA A N 1
ATOM 1360 C CA . ALA A 1 180 ? 5.552 -0.152 16.209 1.00 73.25 180 ALA A CA 1
ATOM 1361 C C . ALA A 1 180 ? 6.386 -0.578 14.996 1.00 73.25 180 ALA A C 1
ATOM 1363 O O . ALA A 1 180 ? 7.454 -0.008 14.784 1.00 73.25 180 ALA A O 1
ATOM 1364 N N . LEU A 1 181 ? 5.936 -1.546 14.185 1.00 78.00 181 LEU A N 1
ATOM 1365 C CA . LEU A 1 181 ? 6.689 -1.974 12.999 1.00 78.00 181 LEU A CA 1
ATOM 1366 C C . LEU A 1 181 ? 6.096 -1.446 11.696 1.00 78.00 181 LEU A C 1
ATOM 1368 O O . LEU A 1 181 ? 6.853 -0.978 10.844 1.00 78.00 181 LEU A O 1
ATOM 1372 N N . VAL A 1 182 ? 4.770 -1.489 11.516 1.00 88.19 182 VAL A N 1
ATOM 1373 C CA . VAL A 1 182 ? 4.173 -1.193 10.201 1.00 88.19 182 VAL A CA 1
ATOM 1374 C C . VAL A 1 182 ? 4.348 0.279 9.845 1.00 88.19 182 VAL A C 1
ATOM 1376 O O . VAL A 1 182 ? 4.856 0.591 8.770 1.00 88.19 182 VAL A O 1
ATOM 1379 N N . LYS A 1 183 ? 3.983 1.194 10.748 1.00 90.81 183 LYS A N 1
ATOM 1380 C CA . LYS A 1 183 ? 4.035 2.643 10.503 1.00 90.81 183 LYS A CA 1
ATOM 1381 C C . LYS A 1 183 ? 5.452 3.148 10.174 1.00 90.81 183 LYS A C 1
ATOM 1383 O O . LYS A 1 183 ? 5.614 3.729 9.098 1.00 90.81 183 LYS A O 1
ATOM 1388 N N . PRO A 1 184 ? 6.497 2.930 11.001 1.00 92.88 184 PRO A N 1
ATOM 1389 C CA . PRO A 1 184 ? 7.830 3.452 10.696 1.00 92.88 184 PRO A CA 1
ATOM 1390 C C . PRO A 1 184 ? 8.462 2.782 9.473 1.00 92.88 184 PRO A C 1
ATOM 1392 O O . PRO A 1 184 ? 9.062 3.476 8.650 1.00 92.88 184 PRO A O 1
ATOM 1395 N N . ALA A 1 185 ? 8.295 1.465 9.303 1.00 94.12 185 ALA A N 1
ATOM 1396 C CA . ALA A 1 185 ? 8.820 0.773 8.129 1.00 94.12 185 ALA A CA 1
ATOM 1397 C C . ALA A 1 185 ? 8.145 1.266 6.842 1.00 94.12 185 ALA A C 1
ATOM 1399 O O . ALA A 1 185 ? 8.830 1.519 5.850 1.00 94.12 185 ALA A O 1
ATOM 1400 N N . LEU A 1 186 ? 6.823 1.468 6.861 1.00 95.25 186 LEU A N 1
ATOM 1401 C CA . LEU A 1 186 ? 6.079 2.007 5.725 1.00 95.25 186 LEU A CA 1
ATOM 1402 C C . LEU A 1 186 ? 6.548 3.420 5.378 1.00 95.25 186 LEU A C 1
ATOM 1404 O O . LEU A 1 186 ? 6.820 3.688 4.211 1.00 95.25 186 LEU A O 1
ATOM 1408 N N . ILE A 1 187 ? 6.687 4.306 6.368 1.00 95.56 187 ILE A N 1
ATOM 1409 C CA . ILE A 1 187 ? 7.162 5.680 6.153 1.00 95.56 187 ILE A CA 1
ATOM 1410 C C . ILE A 1 187 ? 8.564 5.671 5.546 1.00 95.56 187 ILE A C 1
ATOM 1412 O O . ILE A 1 187 ? 8.787 6.322 4.528 1.00 95.56 187 ILE A O 1
ATOM 1416 N N . LEU A 1 188 ? 9.495 4.899 6.113 1.00 96.88 188 LEU A N 1
ATOM 1417 C CA . LEU A 1 188 ? 10.856 4.791 5.589 1.00 96.88 188 LEU A CA 1
ATOM 1418 C C . LEU A 1 188 ? 10.860 4.299 4.136 1.00 96.88 188 LEU A C 1
ATOM 1420 O O . LEU A 1 188 ? 11.509 4.896 3.277 1.00 96.88 188 LEU A O 1
ATOM 1424 N N . LEU A 1 189 ? 10.115 3.233 3.843 1.00 97.75 189 LEU A N 1
ATOM 1425 C CA . LEU A 1 189 ? 10.024 2.670 2.498 1.00 97.75 189 LEU A CA 1
ATOM 1426 C C . LEU A 1 189 ? 9.375 3.642 1.506 1.00 97.75 189 LEU A C 1
ATOM 1428 O O . LEU A 1 189 ? 9.836 3.738 0.369 1.00 97.75 189 LEU A O 1
ATOM 1432 N N . LEU A 1 190 ? 8.344 4.384 1.921 1.00 97.44 190 LEU A N 1
ATOM 1433 C CA . LEU A 1 190 ? 7.718 5.423 1.103 1.00 97.44 190 LEU A CA 1
ATOM 1434 C C . LEU A 1 190 ? 8.698 6.561 0.818 1.00 97.44 190 LEU A C 1
ATOM 1436 O O . LEU A 1 190 ? 8.832 6.958 -0.336 1.00 97.44 190 LEU A O 1
ATOM 1440 N N . LEU A 1 191 ? 9.427 7.045 1.826 1.00 97.81 191 LEU A N 1
ATOM 1441 C CA . LEU A 1 191 ? 10.439 8.088 1.649 1.00 97.81 191 LEU A CA 1
ATOM 1442 C C . LEU A 1 191 ? 11.547 7.641 0.692 1.00 97.81 191 LEU A C 1
ATOM 1444 O O . LEU A 1 191 ? 11.906 8.388 -0.215 1.00 97.81 191 LEU A O 1
ATOM 1448 N N . LEU A 1 192 ? 12.048 6.412 0.840 1.00 97.69 192 LEU A N 1
ATOM 1449 C CA . LEU A 1 192 ? 13.041 5.843 -0.074 1.00 97.69 192 LEU A CA 1
ATOM 1450 C C . LEU A 1 192 ? 12.487 5.689 -1.496 1.00 97.69 192 LEU A C 1
ATOM 1452 O O . LEU A 1 192 ? 13.192 5.960 -2.467 1.00 97.69 192 LEU A O 1
ATOM 1456 N N . HIS A 1 193 ? 11.227 5.279 -1.637 1.00 97.06 193 HIS A N 1
ATOM 1457 C CA . HIS A 1 193 ? 10.575 5.110 -2.932 1.00 97.06 193 HIS A CA 1
ATOM 1458 C C . HIS A 1 193 ? 10.361 6.446 -3.654 1.00 97.06 193 HIS A C 1
ATOM 1460 O O . HIS A 1 193 ? 10.761 6.585 -4.812 1.00 97.06 193 HIS A O 1
ATOM 1466 N N . LEU A 1 194 ? 9.790 7.438 -2.964 1.00 96.00 194 LEU A N 1
ATOM 1467 C CA . LEU A 1 194 ? 9.596 8.789 -3.491 1.00 96.00 194 LEU A CA 1
ATOM 1468 C C . LEU A 1 194 ? 10.946 9.448 -3.779 1.00 96.00 194 LEU A C 1
ATOM 1470 O O . LEU A 1 194 ? 11.146 9.973 -4.869 1.00 96.00 194 LEU A O 1
ATOM 1474 N N . GLY A 1 195 ? 11.895 9.367 -2.844 1.00 95.56 195 GLY A N 1
ATOM 1475 C CA . GLY A 1 195 ? 13.248 9.896 -3.010 1.00 95.56 195 GLY A CA 1
ATOM 1476 C C . GLY A 1 195 ? 13.962 9.291 -4.217 1.00 95.56 195 GLY A C 1
ATOM 1477 O O . GLY A 1 195 ? 14.549 10.025 -5.009 1.00 95.56 195 GLY A O 1
ATOM 1478 N N . GLY A 1 196 ? 13.838 7.977 -4.423 1.00 93.56 196 GLY A N 1
ATOM 1479 C CA . GLY A 1 196 ? 14.321 7.301 -5.624 1.00 93.56 196 GLY A CA 1
ATOM 1480 C C . GLY A 1 196 ? 13.680 7.860 -6.895 1.00 93.56 196 GLY A C 1
ATOM 1481 O O . GLY A 1 196 ? 14.394 8.278 -7.801 1.00 93.56 196 GLY A O 1
ATOM 1482 N N . ALA A 1 197 ? 12.348 7.943 -6.952 1.00 92.06 197 ALA A N 1
ATOM 1483 C CA . ALA A 1 197 ? 11.638 8.486 -8.112 1.00 92.06 197 ALA A CA 1
ATOM 1484 C C . ALA A 1 197 ? 12.039 9.941 -8.428 1.00 92.06 197 ALA A C 1
ATOM 1486 O O . ALA A 1 197 ? 12.244 10.285 -9.592 1.00 92.06 197 ALA A O 1
ATOM 1487 N N . LEU A 1 198 ? 12.205 10.783 -7.402 1.00 94.00 198 LEU A N 1
ATOM 1488 C CA . LEU A 1 198 ? 12.644 12.172 -7.551 1.00 94.00 198 LEU A CA 1
ATOM 1489 C C . LEU A 1 198 ? 14.109 12.270 -7.992 1.00 94.00 198 LEU A C 1
ATOM 1491 O O . LEU A 1 198 ? 14.420 13.072 -8.870 1.00 94.00 198 LEU A O 1
ATOM 1495 N N . LYS A 1 199 ? 15.004 11.438 -7.445 1.00 94.06 199 LYS A N 1
ATOM 1496 C CA . LYS A 1 199 ? 16.407 11.349 -7.880 1.00 94.06 199 LYS A CA 1
ATOM 1497 C C . LYS A 1 199 ? 16.488 10.944 -9.351 1.00 94.06 199 LYS A C 1
ATOM 1499 O O . LYS A 1 199 ? 17.168 11.613 -10.123 1.00 94.06 199 LYS A O 1
ATOM 1504 N N . HIS A 1 200 ? 15.736 9.927 -9.759 1.00 90.19 200 HIS A N 1
ATOM 1505 C CA . HIS A 1 200 ? 15.659 9.494 -11.154 1.00 90.19 200 HIS A CA 1
ATOM 1506 C C . HIS A 1 200 ? 15.109 10.594 -12.080 1.00 90.19 200 HIS A C 1
ATOM 1508 O O . HIS A 1 200 ? 15.633 10.819 -13.169 1.00 90.19 200 HIS A O 1
ATOM 1514 N N . HIS A 1 201 ? 14.103 11.346 -11.626 1.00 89.31 201 HIS A N 1
ATOM 1515 C CA . HIS A 1 201 ? 13.511 12.427 -12.410 1.00 89.31 201 HIS A CA 1
ATOM 1516 C C . HIS A 1 201 ? 14.420 13.663 -12.540 1.00 89.31 201 HIS A C 1
ATOM 1518 O O . HIS A 1 201 ? 14.572 14.201 -13.636 1.00 89.31 201 HIS A O 1
ATOM 1524 N N . PHE A 1 202 ? 15.034 14.122 -11.445 1.00 93.50 202 PHE A N 1
ATOM 1525 C CA . PHE A 1 202 ? 15.788 15.381 -11.418 1.00 93.50 202 PHE A CA 1
ATOM 1526 C C . PHE A 1 202 ? 17.291 15.219 -11.664 1.00 93.50 202 PHE A C 1
ATOM 1528 O O . PHE A 1 202 ? 17.893 16.072 -12.319 1.00 93.50 202 PHE A O 1
ATOM 1535 N N . VAL A 1 203 ? 17.903 14.151 -11.144 1.00 91.19 203 VAL A N 1
ATOM 1536 C CA . VAL A 1 203 ? 19.350 13.904 -11.250 1.00 91.19 203 VAL A CA 1
ATOM 1537 C C . VAL A 1 203 ? 19.647 13.075 -12.492 1.00 91.19 203 VAL A C 1
ATOM 1539 O O . VAL A 1 203 ? 20.362 13.547 -13.377 1.00 91.19 203 VAL A O 1
ATOM 1542 N N . ASP A 1 204 ? 19.050 11.883 -12.592 1.00 86.69 204 ASP A N 1
ATOM 1543 C CA . ASP A 1 204 ? 19.316 10.969 -13.713 1.00 86.69 204 ASP A CA 1
ATOM 1544 C C . ASP A 1 204 ? 18.584 11.386 -14.997 1.00 86.69 204 ASP A C 1
ATOM 1546 O O . ASP A 1 204 ? 18.981 10.983 -16.091 1.00 86.69 204 ASP A O 1
ATOM 1550 N N . ARG A 1 205 ? 17.540 12.222 -14.867 1.00 87.75 205 ARG A N 1
ATOM 1551 C CA . ARG A 1 205 ? 16.675 12.704 -15.957 1.00 87.75 205 ARG A CA 1
ATOM 1552 C C . ARG A 1 205 ? 16.153 11.571 -16.836 1.00 87.75 205 ARG A C 1
ATOM 1554 O O . ARG A 1 205 ? 16.164 11.669 -18.064 1.00 87.75 205 ARG A O 1
ATOM 1561 N N . ASP A 1 206 ? 15.710 10.492 -16.200 1.00 84.50 206 ASP A N 1
ATOM 1562 C CA . ASP A 1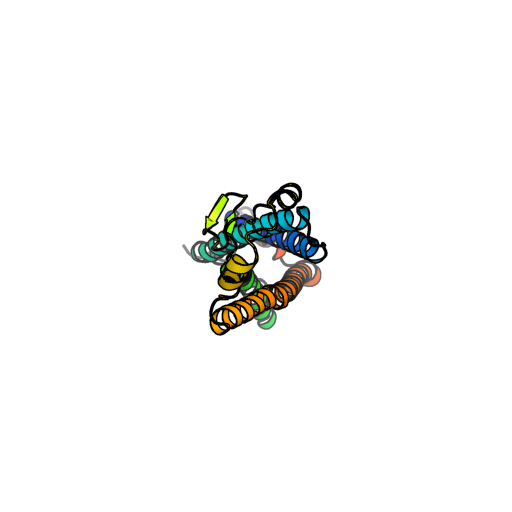 206 ? 15.187 9.324 -16.894 1.00 84.50 206 ASP A CA 1
ATOM 1563 C C . ASP A 1 206 ? 13.650 9.261 -16.908 1.00 84.50 206 ASP A C 1
ATOM 1565 O O . ASP A 1 206 ? 12.937 10.033 -16.258 1.00 84.50 206 ASP A O 1
ATOM 1569 N N . ASP A 1 207 ? 13.127 8.311 -17.684 1.00 84.94 207 ASP A N 1
ATOM 1570 C CA . ASP A 1 207 ? 11.692 8.137 -17.898 1.00 84.94 207 ASP A CA 1
ATOM 1571 C C . ASP A 1 207 ? 10.994 7.352 -16.763 1.00 84.94 207 ASP A C 1
ATOM 1573 O O . ASP A 1 207 ? 9.860 6.905 -16.946 1.00 84.94 207 ASP A O 1
ATOM 1577 N N . THR A 1 208 ? 11.616 7.143 -15.592 1.00 86.62 208 THR A N 1
ATOM 1578 C CA . THR A 1 208 ? 11.040 6.317 -14.508 1.00 86.62 208 THR A CA 1
ATOM 1579 C C . THR A 1 208 ? 9.665 6.824 -14.072 1.00 86.62 208 THR A C 1
ATOM 1581 O O . THR A 1 208 ? 8.697 6.060 -14.069 1.00 86.62 208 THR A O 1
ATOM 1584 N N . LEU A 1 209 ? 9.547 8.121 -13.767 1.00 88.12 209 LEU A N 1
ATOM 1585 C CA . LEU A 1 209 ? 8.265 8.734 -13.404 1.00 88.12 209 LEU A CA 1
ATOM 1586 C C . LEU A 1 209 ? 7.320 8.817 -14.612 1.00 88.12 209 LEU A C 1
ATOM 1588 O O . LEU A 1 209 ? 6.125 8.559 -14.484 1.00 88.12 209 LEU A O 1
ATOM 1592 N N . ALA A 1 210 ? 7.849 9.120 -15.801 1.00 86.50 210 ALA A N 1
ATOM 1593 C CA . ALA A 1 210 ? 7.059 9.224 -17.029 1.00 86.50 210 ALA A CA 1
ATOM 1594 C C . ALA A 1 210 ? 6.329 7.909 -17.361 1.00 86.50 210 ALA A C 1
ATOM 1596 O O . ALA A 1 210 ? 5.146 7.933 -17.706 1.00 86.50 210 ALA A O 1
ATOM 1597 N N . ARG A 1 211 ? 6.993 6.764 -17.149 1.00 87.00 211 ARG A N 1
ATOM 1598 C CA . ARG A 1 211 ? 6.409 5.423 -17.302 1.00 87.00 211 ARG A CA 1
ATOM 1599 C C . ARG A 1 211 ? 5.229 5.179 -16.359 1.00 87.00 211 ARG A C 1
ATOM 1601 O O . ARG A 1 211 ? 4.292 4.497 -16.758 1.00 87.00 211 ARG A O 1
ATOM 1608 N N . MET A 1 212 ? 5.250 5.734 -15.145 1.00 91.12 212 MET A N 1
ATOM 1609 C CA . MET A 1 212 ? 4.133 5.629 -14.190 1.00 91.12 212 MET A CA 1
ATOM 1610 C C . MET A 1 212 ? 3.007 6.629 -14.456 1.00 91.12 212 MET A C 1
ATOM 1612 O O . MET A 1 212 ? 1.898 6.446 -13.966 1.00 91.12 212 MET A O 1
ATOM 1616 N N . LEU A 1 213 ? 3.258 7.659 -15.262 1.00 87.81 213 LEU A N 1
ATOM 1617 C CA . LEU A 1 213 ? 2.236 8.591 -15.741 1.00 87.81 213 LEU A CA 1
ATOM 1618 C C . LEU A 1 213 ? 1.602 8.143 -17.069 1.00 87.81 213 LEU A C 1
ATOM 1620 O O . LEU A 1 213 ? 0.822 8.890 -17.653 1.00 87.81 213 LEU A O 1
ATOM 1624 N N . GLY A 1 214 ? 1.959 6.957 -17.577 1.00 82.25 214 GLY A N 1
ATOM 1625 C CA . GLY A 1 214 ? 1.464 6.440 -18.857 1.00 82.25 214 GLY A CA 1
ATOM 1626 C C . GLY A 1 214 ? 2.027 7.162 -20.083 1.00 82.25 214 GLY A C 1
ATOM 1627 O O . GLY A 1 214 ? 1.478 7.039 -21.175 1.00 82.25 214 GLY A O 1
ATOM 1628 N N . ARG A 1 215 ? 3.117 7.923 -19.929 1.00 77.94 215 ARG A N 1
ATOM 1629 C CA . ARG A 1 215 ? 3.787 8.602 -21.043 1.00 77.94 215 ARG A CA 1
ATOM 1630 C C . ARG A 1 215 ? 4.782 7.638 -21.692 1.00 77.94 215 ARG A C 1
ATOM 1632 O O . ARG A 1 215 ? 5.583 7.010 -20.998 1.00 77.94 215 ARG A O 1
ATOM 1639 N N . LEU A 1 216 ? 4.730 7.511 -23.021 1.00 61.50 216 LEU A N 1
ATOM 1640 C CA . LEU A 1 216 ? 5.710 6.720 -23.771 1.00 61.50 216 LEU A CA 1
ATOM 1641 C C . LEU A 1 216 ? 7.112 7.346 -23.628 1.00 61.50 216 LEU A C 1
ATOM 1643 O O . LEU A 1 216 ? 7.223 8.574 -23.638 1.00 61.50 216 LEU A O 1
ATOM 1647 N N . PRO A 1 217 ? 8.180 6.535 -23.502 1.00 59.12 217 PRO A N 1
ATOM 1648 C CA . PRO A 1 217 ? 9.544 7.044 -23.385 1.00 59.12 217 PRO A CA 1
ATOM 1649 C C . PRO A 1 217 ? 9.936 7.831 -24.642 1.00 59.12 217 PRO A C 1
ATOM 1651 O O . PRO A 1 217 ? 9.766 7.344 -25.763 1.00 59.12 217 PRO A O 1
ATOM 1654 N N . ALA A 1 218 ? 10.504 9.029 -24.465 1.00 54.06 218 ALA A N 1
ATOM 1655 C CA . ALA A 1 218 ? 10.770 9.987 -25.547 1.00 54.06 218 ALA A CA 1
ATOM 1656 C C . ALA A 1 218 ? 11.665 9.427 -26.675 1.00 54.06 218 ALA A C 1
ATOM 1658 O O . ALA A 1 218 ? 11.602 9.884 -27.815 1.00 54.06 218 ALA A O 1
ATOM 1659 N N . ARG A 1 219 ? 12.476 8.399 -26.383 1.00 50.97 219 ARG A N 1
ATOM 1660 C CA . ARG A 1 219 ? 13.346 7.727 -27.363 1.00 50.97 219 ARG A CA 1
ATOM 1661 C C . ARG A 1 219 ? 12.623 6.799 -28.343 1.00 50.97 219 ARG A C 1
ATOM 1663 O O . ARG A 1 219 ? 13.166 6.557 -29.415 1.00 50.97 219 ARG A O 1
ATOM 1670 N N . ALA A 1 220 ? 11.436 6.284 -28.016 1.00 47.91 220 ALA A N 1
ATOM 1671 C CA . ALA A 1 220 ? 10.690 5.407 -28.926 1.00 47.91 220 ALA A CA 1
ATOM 1672 C C . ALA A 1 220 ? 10.088 6.188 -30.108 1.00 47.91 220 ALA A C 1
ATOM 1674 O O . ALA A 1 220 ? 10.041 5.682 -31.226 1.00 47.91 220 ALA A O 1
ATOM 1675 N N . SER A 1 221 ? 9.718 7.450 -29.881 1.00 45.94 221 SER A N 1
ATOM 1676 C CA . SER A 1 221 ? 9.154 8.348 -30.895 1.00 45.94 221 SER A CA 1
ATOM 1677 C C . SER A 1 221 ? 10.166 8.785 -31.964 1.00 45.94 221 SER A C 1
ATOM 1679 O O . SER A 1 221 ? 9.770 9.252 -33.025 1.00 45.94 221 SER A O 1
ATOM 1681 N N . ALA A 1 222 ? 11.470 8.648 -31.696 1.00 49.91 222 ALA A N 1
ATOM 1682 C CA . ALA A 1 222 ? 12.536 9.067 -32.609 1.00 49.91 222 ALA A CA 1
ATOM 1683 C C . ALA A 1 222 ? 12.900 8.012 -33.675 1.00 49.91 222 ALA A C 1
ATOM 1685 O O . ALA A 1 222 ? 13.547 8.348 -34.661 1.00 49.91 222 ALA A O 1
ATOM 1686 N N . VAL A 1 223 ? 12.503 6.745 -33.495 1.00 53.28 223 VAL A N 1
ATOM 1687 C CA . VAL A 1 223 ? 12.841 5.642 -34.423 1.00 53.28 223 VAL A CA 1
ATOM 1688 C C . VAL A 1 223 ? 11.784 5.460 -35.521 1.00 53.28 223 VAL A C 1
ATOM 1690 O O . VAL A 1 223 ? 12.067 4.874 -36.561 1.00 53.28 223 VAL A O 1
ATOM 1693 N N . SER A 1 224 ? 10.589 6.026 -35.350 1.00 52.81 224 SER A N 1
ATOM 1694 C CA . SER A 1 224 ? 9.524 6.052 -36.358 1.00 52.81 224 SER A CA 1
ATOM 1695 C C . SER A 1 224 ? 9.584 7.306 -37.243 1.00 52.81 224 SER A C 1
ATOM 1697 O O . SER A 1 224 ? 8.576 7.993 -37.410 1.00 52.81 224 SER A O 1
ATOM 1699 N N . GLY A 1 225 ? 10.761 7.654 -37.772 1.00 57.12 225 GLY A N 1
ATOM 1700 C CA . GLY A 1 225 ? 10.842 8.632 -38.864 1.00 57.12 225 GLY A CA 1
ATOM 1701 C C . GLY A 1 225 ? 10.251 8.035 -40.151 1.00 57.12 225 GLY A C 1
ATOM 1702 O O . GLY A 1 225 ? 10.252 6.808 -40.290 1.00 57.12 225 GLY A O 1
ATOM 1703 N N . PRO A 1 226 ? 9.712 8.850 -41.080 1.00 62.72 226 PRO A N 1
ATOM 1704 C CA . PRO A 1 226 ? 9.166 8.335 -42.335 1.00 62.72 226 PRO A CA 1
ATOM 1705 C C . PRO A 1 226 ? 10.241 7.544 -43.101 1.00 62.72 226 PRO A C 1
ATOM 1707 O O . PRO A 1 226 ? 11.424 7.882 -42.983 1.00 62.72 226 PRO A O 1
ATOM 1710 N N . PRO A 1 227 ? 9.865 6.499 -43.869 1.00 57.66 227 PRO A N 1
ATOM 1711 C CA . PRO A 1 227 ? 10.828 5.776 -44.687 1.00 57.66 227 PRO A CA 1
ATOM 1712 C C . PRO A 1 227 ? 11.543 6.775 -45.600 1.00 57.66 227 PRO A C 1
ATOM 1714 O O . PRO A 1 227 ? 10.901 7.573 -46.284 1.00 57.66 227 PRO A O 1
ATOM 1717 N N . VAL A 1 228 ? 12.875 6.762 -45.544 1.00 65.25 228 VAL A N 1
ATOM 1718 C CA . VAL A 1 228 ? 13.716 7.507 -46.484 1.00 65.25 228 VAL A CA 1
ATOM 1719 C C . VAL A 1 228 ? 13.393 6.966 -47.886 1.00 65.25 228 VAL A C 1
ATOM 1721 O O . VAL A 1 228 ? 13.333 5.741 -48.024 1.00 65.25 228 VAL A O 1
ATOM 1724 N N . PRO A 1 229 ? 13.096 7.844 -48.862 1.00 66.06 229 PRO A N 1
ATOM 1725 C CA . PRO A 1 229 ? 12.598 7.453 -50.180 1.00 66.06 229 PRO A CA 1
ATOM 1726 C C . PRO A 1 229 ? 13.581 6.594 -50.978 1.00 66.06 229 PRO A C 1
ATOM 1728 O O . PRO A 1 229 ? 14.810 6.744 -50.776 1.00 66.06 229 PRO A O 1
#

Sequence (229 aa):
MSDAHGARGYGPVAIALHWSVAALILANLAVGWIGEEMERSPEKFTLFHWHMSLGLLVLLLSAVRLAWRWVEPPPPPLTRMPFEVTLARTVHGGLLAISLLGPITGIAAQLAEGRPIAFFGIELVGGRQPPRTVEPAASRVFVEEEGEEEAMGAALAAPPSGENEAEEEANEIWQGLHAALVKPALILLLLLHLGGALKHHFVDRDDTLARMLGRLPARASAVSGPPVP

Radius of gyration: 25.8 Å; Cα contacts (8 Å, |Δi|>4): 180; chains: 1; bounding box: 58×35×97 Å

pLDDT: mean 78.63, std 19.75, range [32.88, 98.31]

Nearest PDB structures (foldseek):
  5oc0-assembly1_A  TM=8.834E-01  e=4.725E-05  Escherichia coli K-12
  6bqt-assembly3_H  TM=5.216E-01  e=9.424E+00  Homo sapiens